Protein AF-A0A7C7L4L2-F1 (afdb_monomer)

Secondary structure (DSSP, 8-state):
-HHHHHHTT-STTS-SSSS--HHHHB-STTPPP--STT-TTS---GGGTTTTS--B---BEE-TTSPEEPTTTEEEEEEEEESSSSEEEEEEEETT-SS-EEEEEETTSB-B----------------SEEEESSSBSSEEEEEETT--S-EEEEEEETT--EEEEE--SEEE-TTSPSEEEEEEEEETTEEEEEEEEE-

Mean predicted aligned error: 9.32 Å

Foldseek 3Di:
DLQVCLVVQLALVSHSDDFQRLQLQAAQFQADADDDPSFNNDPPSVVSHVVVVNHFFQPWWAAPVGDTGDGNAKAKEFDPAQPDPFKGKIWMGGRHDSGIDIDIDGPSIGHDYDDDDPPPDPDDPPPQLWDWPDAADQWKIFIGRHPDPFWKWKWKAAPVRDTDDIDRDRIGTPNPPDFAKIWIFMDDDNDTDIDIGGHD

Solvent-accessible surface area (backbone atoms only — not comparable to full-atom values): 11069 Å² total; per-residue (Å²): 109,64,71,58,45,22,75,68,49,31,19,61,84,66,46,62,69,72,68,36,31,28,28,10,35,19,49,77,64,71,41,39,80,38,84,52,87,48,12,42,21,22,83,64,62,64,86,31,50,27,62,70,69,61,57,42,52,26,73,15,34,32,46,69,90,69,50,69,48,59,62,14,47,31,22,37,34,59,49,98,47,73,70,55,99,62,28,26,28,31,38,34,39,39,21,78,30,25,36,65,46,75,53,69,46,54,66,72,38,44,55,41,77,78,88,78,82,85,70,88,61,95,60,74,79,79,73,66,52,59,49,68,40,57,67,64,21,72,32,59,31,37,54,47,45,71,95,61,86,73,74,45,42,36,38,35,21,43,83,88,68,50,79,76,47,75,42,64,64,48,68,44,77,46,60,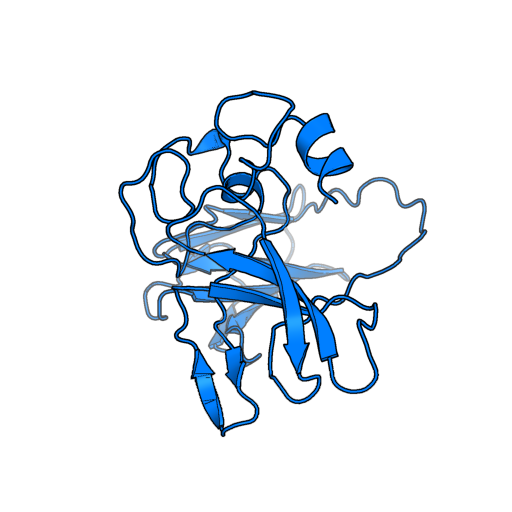93,53,77,70,44,54,32,39,38,40,38,35,43,88,96,46,76,48,80,45,83,42,41,35,96

Structure (mmCIF, N/CA/C/O backbone):
data_AF-A0A7C7L4L2-F1
#
_entry.id   AF-A0A7C7L4L2-F1
#
loop_
_atom_site.group_PDB
_atom_site.id
_atom_site.type_symbol
_atom_site.label_atom_id
_atom_site.label_alt_id
_atom_site.label_comp_id
_atom_site.label_asym_id
_atom_site.label_entity_id
_atom_site.label_seq_id
_atom_site.pdbx_PDB_ins_code
_atom_site.Cartn_x
_atom_site.Cartn_y
_atom_site.Cartn_z
_atom_site.occupancy
_atom_site.B_iso_or_equiv
_atom_site.auth_seq_id
_atom_site.auth_comp_id
_atom_site.auth_asym_id
_atom_site.auth_atom_id
_atom_site.pdbx_PDB_model_num
ATOM 1 N N . LEU A 1 1 ? -1.245 -7.152 -16.236 1.00 83.56 1 LEU A N 1
ATOM 2 C CA . LEU A 1 1 ? -1.145 -6.058 -15.242 1.00 83.56 1 LEU A CA 1
ATOM 3 C C . LEU A 1 1 ? -0.674 -4.792 -15.946 1.00 83.56 1 LEU A C 1
ATOM 5 O O . LEU A 1 1 ? -1.377 -3.803 -15.949 1.00 83.56 1 LEU A O 1
ATOM 9 N N . GLU A 1 2 ? 0.468 -4.877 -16.608 1.00 87.69 2 GLU A N 1
ATOM 10 C CA . GLU A 1 2 ? 1.158 -3.867 -17.408 1.00 87.69 2 GLU A CA 1
ATOM 11 C C . GLU A 1 2 ? 0.212 -3.144 -18.371 1.00 87.69 2 GLU A C 1
ATOM 13 O O . GLU A 1 2 ? 0.019 -1.945 -18.225 1.00 87.69 2 GLU A O 1
ATOM 18 N N . ILE A 1 3 ? -0.496 -3.892 -19.230 1.00 86.69 3 ILE A N 1
ATOM 19 C CA . ILE A 1 3 ? -1.492 -3.338 -20.168 1.00 86.69 3 ILE A CA 1
ATOM 20 C C . ILE A 1 3 ? -2.543 -2.485 -19.442 1.00 86.69 3 ILE A C 1
ATOM 22 O O . ILE A 1 3 ? -2.913 -1.418 -19.915 1.00 86.69 3 ILE A O 1
ATOM 26 N N . TYR A 1 4 ? -3.023 -2.946 -18.283 1.00 90.50 4 TYR A N 1
ATOM 27 C CA . TYR A 1 4 ? -4.009 -2.207 -17.496 1.00 90.50 4 TYR A CA 1
ATOM 28 C C . TYR A 1 4 ? -3.404 -0.929 -16.904 1.00 90.50 4 TYR A C 1
ATOM 30 O O . TYR A 1 4 ? -4.029 0.125 -16.972 1.00 90.50 4 TYR A O 1
ATOM 38 N N . LEU A 1 5 ? -2.196 -1.000 -16.339 1.00 91.69 5 LEU A N 1
ATOM 39 C CA . LEU A 1 5 ? -1.559 0.153 -15.700 1.00 91.69 5 LEU A CA 1
ATOM 40 C C . LEU A 1 5 ? -1.192 1.241 -16.721 1.00 91.69 5 LEU A C 1
ATOM 42 O O . LEU A 1 5 ? -1.401 2.427 -16.468 1.00 91.69 5 LEU A O 1
ATOM 46 N N . GLU A 1 6 ? -0.712 0.834 -17.893 1.00 88.69 6 GLU A N 1
ATOM 47 C CA . GLU A 1 6 ? -0.430 1.718 -19.025 1.00 88.69 6 GLU A CA 1
ATOM 48 C C . GLU A 1 6 ? -1.709 2.371 -19.566 1.00 88.69 6 GLU A C 1
ATOM 50 O O . GLU A 1 6 ? -1.771 3.596 -19.694 1.00 88.69 6 GLU A O 1
ATOM 55 N N . ALA A 1 7 ? -2.764 1.581 -19.806 1.00 88.56 7 ALA A N 1
ATOM 56 C CA . ALA A 1 7 ? -4.043 2.080 -20.317 1.00 88.56 7 ALA A CA 1
ATOM 57 C C . ALA A 1 7 ? -4.746 3.062 -19.362 1.00 88.56 7 ALA A C 1
ATOM 59 O O . ALA A 1 7 ? -5.505 3.914 -19.817 1.00 88.56 7 ALA A O 1
ATOM 60 N N . ASN A 1 8 ? -4.479 2.975 -18.055 1.00 91.25 8 ASN A N 1
ATOM 61 C CA . ASN A 1 8 ? -5.036 3.875 -17.039 1.00 91.25 8 ASN A CA 1
ATOM 62 C C . ASN A 1 8 ? -4.142 5.093 -16.726 1.00 91.25 8 ASN A C 1
ATOM 64 O O . ASN A 1 8 ? -4.434 5.849 -15.797 1.00 91.25 8 ASN A O 1
ATOM 68 N N . GLY A 1 9 ? -3.062 5.320 -17.485 1.00 93.31 9 GLY A N 1
ATOM 69 C CA . GLY A 1 9 ? -2.238 6.528 -17.351 1.00 93.31 9 GLY A CA 1
ATOM 70 C C . GLY A 1 9 ? -1.560 6.641 -15.983 1.00 93.31 9 GLY A C 1
ATOM 71 O O . GLY A 1 9 ? -1.579 7.700 -15.341 1.00 93.31 9 GLY A O 1
ATOM 72 N N . TYR A 1 10 ? -1.015 5.523 -15.500 1.00 96.00 10 TYR A N 1
ATOM 73 C CA . TYR A 1 10 ? -0.326 5.454 -14.212 1.00 96.00 10 TYR A CA 1
ATOM 74 C C . TYR A 1 10 ? 1.176 5.720 -14.282 1.00 96.00 10 TYR A C 1
ATOM 76 O O . TYR A 1 10 ? 1.814 5.802 -13.232 1.00 96.00 10 TYR A O 1
ATOM 84 N N . ASN A 1 11 ? 1.747 5.903 -15.473 1.00 96.75 11 ASN A N 1
ATOM 85 C CA . ASN A 1 11 ? 3.126 6.364 -15.575 1.00 96.75 11 ASN A CA 1
ATOM 86 C C . ASN A 1 11 ? 3.251 7.768 -14.991 1.00 96.75 11 ASN A C 1
ATOM 88 O O . ASN A 1 11 ? 2.454 8.648 -15.318 1.00 96.75 11 ASN A O 1
ATOM 92 N N . TYR A 1 12 ? 4.264 7.983 -14.149 1.00 95.12 12 TYR A N 1
ATOM 93 C CA . TYR A 1 12 ? 4.438 9.254 -13.436 1.00 95.12 12 TYR A CA 1
ATOM 94 C C . TYR A 1 12 ? 4.613 10.461 -14.377 1.00 95.12 12 TYR A C 1
ATOM 96 O O . TYR A 1 12 ? 4.310 11.588 -13.997 1.00 95.12 12 TYR A O 1
ATOM 104 N N . ASP A 1 13 ? 5.085 10.226 -15.604 1.00 94.31 13 ASP A N 1
ATOM 105 C CA . ASP A 1 13 ? 5.323 11.241 -16.635 1.00 94.31 13 ASP A CA 1
ATOM 106 C C . ASP A 1 13 ? 4.127 11.449 -17.584 1.00 94.31 13 ASP A C 1
ATOM 108 O O . ASP A 1 13 ? 4.228 12.200 -18.553 1.00 94.31 13 ASP A O 1
ATOM 112 N N . GLY A 1 14 ? 2.994 10.788 -17.327 1.00 90.56 14 GLY A N 1
ATOM 113 C CA . GLY A 1 14 ? 1.784 10.880 -18.146 1.00 90.56 14 GLY A CA 1
ATOM 114 C C . GLY A 1 14 ? 1.830 10.090 -19.457 1.00 90.56 14 GLY A C 1
ATOM 115 O O . GLY A 1 14 ? 0.864 10.131 -20.218 1.00 90.56 14 GLY A O 1
ATOM 116 N N . SER A 1 15 ? 2.912 9.358 -19.739 1.00 93.06 15 SER A N 1
ATOM 117 C CA . SER A 1 15 ? 2.960 8.453 -20.890 1.00 93.06 15 SER A CA 1
ATOM 118 C C . SER A 1 15 ? 2.005 7.261 -20.719 1.00 93.06 15 SER A C 1
ATOM 120 O O . SER A 1 15 ? 1.653 6.867 -19.611 1.00 93.06 15 SER A O 1
ATOM 122 N N . THR A 1 16 ? 1.587 6.649 -21.826 1.00 89.25 16 THR A N 1
ATOM 123 C CA . THR A 1 16 ? 0.737 5.439 -21.830 1.00 89.25 16 THR A CA 1
ATOM 124 C C . THR A 1 16 ? 1.491 4.199 -22.302 1.00 89.25 16 THR A C 1
ATOM 126 O O . THR A 1 16 ? 0.891 3.187 -22.643 1.00 89.25 16 THR A O 1
ATOM 129 N N . THR A 1 17 ? 2.820 4.279 -22.353 1.00 89.75 17 THR A N 1
ATOM 130 C CA . THR A 1 17 ? 3.700 3.189 -22.774 1.00 89.75 17 THR A CA 1
ATOM 131 C C . THR A 1 17 ? 4.929 3.159 -21.888 1.00 89.75 17 THR A C 1
ATOM 133 O O . THR A 1 17 ? 5.507 4.210 -21.597 1.00 89.75 17 THR A O 1
ATOM 136 N N . GLY A 1 18 ? 5.386 1.965 -21.543 1.00 91.00 18 GLY A N 1
ATOM 137 C CA . GLY A 1 18 ? 6.557 1.766 -20.710 1.00 91.00 18 GLY A CA 1
ATOM 138 C C . GLY A 1 18 ? 6.185 1.585 -19.245 1.00 91.00 18 GLY A C 1
ATOM 139 O O . GLY A 1 18 ? 5.156 2.041 -18.758 1.00 91.00 18 GLY A O 1
ATOM 140 N N . ASN A 1 19 ? 7.076 0.915 -18.528 1.00 95.56 19 ASN A N 1
ATOM 141 C CA . ASN A 1 19 ? 6.873 0.480 -17.157 1.00 95.56 19 ASN A CA 1
ATOM 142 C C . ASN A 1 19 ? 7.289 1.574 -16.161 1.00 95.56 19 ASN A C 1
ATOM 144 O O . ASN A 1 19 ? 8.292 1.412 -15.490 1.00 95.56 19 ASN A O 1
ATOM 148 N N . LYS A 1 20 ? 6.582 2.708 -16.095 1.00 96.88 20 LYS A N 1
ATOM 149 C CA . LYS A 1 20 ? 6.940 3.857 -15.226 1.00 96.88 20 LYS A CA 1
ATOM 150 C C . LYS A 1 20 ? 5.894 4.117 -14.139 1.00 96.88 20 LYS A C 1
ATOM 152 O O . LYS A 1 20 ? 5.713 5.243 -13.676 1.00 96.88 20 LYS A O 1
ATOM 157 N N . TYR A 1 21 ? 5.151 3.084 -13.768 1.00 96.56 21 TYR A N 1
ATOM 158 C CA . TYR A 1 21 ? 3.975 3.176 -12.905 1.00 96.56 21 TYR A CA 1
ATOM 159 C C . TYR A 1 21 ? 4.211 2.631 -11.491 1.00 96.56 21 TYR A C 1
ATOM 161 O O . TYR A 1 21 ? 3.259 2.548 -10.717 1.00 96.56 21 TYR A O 1
ATOM 169 N N . ALA A 1 22 ? 5.448 2.299 -11.092 1.00 96.12 22 ALA A N 1
ATOM 170 C CA . ALA A 1 22 ? 5.728 1.872 -9.715 1.00 96.12 22 ALA A CA 1
ATOM 171 C C . ALA A 1 22 ? 5.249 2.910 -8.693 1.00 96.12 22 ALA A C 1
ATOM 173 O O . ALA A 1 22 ? 4.719 2.550 -7.639 1.00 96.12 22 ALA A O 1
ATOM 174 N N . LYS A 1 23 ? 5.343 4.202 -9.045 1.00 94.88 23 LYS A N 1
ATOM 175 C CA . LYS A 1 23 ? 4.889 5.281 -8.171 1.00 94.88 23 LYS A CA 1
ATOM 176 C C . LYS A 1 23 ? 3.377 5.230 -7.892 1.00 94.88 23 LYS A C 1
ATOM 178 O O . LYS A 1 23 ? 2.927 5.444 -6.768 1.00 94.88 23 LYS A O 1
ATOM 183 N N . ALA A 1 24 ? 2.594 4.845 -8.893 1.00 95.81 24 ALA A N 1
ATOM 184 C CA . ALA A 1 24 ? 1.155 4.659 -8.756 1.00 95.81 24 ALA A CA 1
ATOM 185 C C . ALA A 1 24 ? 0.767 3.431 -7.935 1.00 95.81 24 ALA A C 1
ATOM 187 O O . ALA A 1 24 ? -0.368 3.366 -7.461 1.00 95.81 24 ALA A O 1
ATOM 188 N N . MET A 1 25 ? 1.678 2.474 -7.757 1.00 94.62 25 MET A N 1
ATOM 189 C CA . MET A 1 25 ? 1.402 1.218 -7.062 1.00 94.62 25 MET A CA 1
ATOM 190 C C . MET A 1 25 ? 1.675 1.285 -5.563 1.00 94.62 25 MET A C 1
ATOM 192 O O . MET A 1 25 ? 1.096 0.502 -4.818 1.00 94.62 25 MET A O 1
ATOM 196 N N . THR A 1 26 ? 2.555 2.163 -5.090 1.00 92.44 26 THR A N 1
ATOM 197 C CA . THR A 1 26 ? 2.985 2.123 -3.684 1.00 92.44 26 THR A CA 1
ATOM 198 C C . THR A 1 26 ? 2.317 3.180 -2.812 1.00 92.44 26 THR A C 1
ATOM 200 O O . THR A 1 26 ? 1.625 4.067 -3.303 1.00 92.44 26 THR A O 1
ATOM 203 N N . ASP A 1 27 ? 2.552 3.110 -1.509 1.00 82.00 27 ASP A 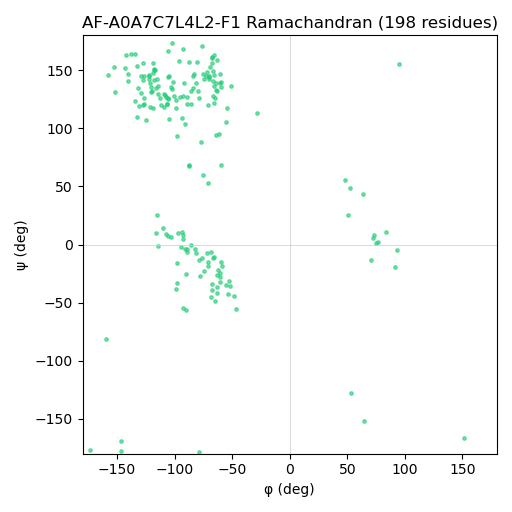N 1
ATOM 204 C CA . ASP A 1 27 ? 2.414 4.242 -0.583 1.00 82.00 27 ASP A CA 1
ATOM 205 C C . ASP A 1 27 ? 3.775 4.971 -0.423 1.00 82.00 27 ASP A C 1
ATOM 207 O O . ASP A 1 27 ? 4.784 4.432 -0.878 1.00 82.00 27 ASP A O 1
ATOM 211 N N . THR A 1 28 ? 3.851 6.169 0.175 1.00 72.81 28 THR A N 1
ATOM 212 C CA . THR A 1 28 ? 5.152 6.789 0.554 1.00 72.81 28 THR A CA 1
ATOM 213 C C . THR A 1 28 ? 5.766 6.122 1.776 1.00 72.81 28 THR A C 1
ATOM 215 O O . THR A 1 28 ? 6.967 6.218 2.018 1.00 72.81 28 THR A O 1
ATOM 218 N N . VAL A 1 29 ? 4.933 5.469 2.577 1.00 81.62 29 VAL A N 1
ATOM 219 C CA . VAL A 1 29 ? 5.302 5.133 3.947 1.00 81.62 29 VAL A CA 1
ATOM 220 C C . VAL A 1 29 ? 6.165 3.882 3.983 1.00 81.62 29 VAL A C 1
ATOM 222 O O . VAL A 1 29 ? 5.922 2.907 3.271 1.00 81.62 29 VAL A O 1
ATOM 225 N N . LEU A 1 30 ? 7.183 3.929 4.843 1.00 87.88 30 LEU A N 1
ATOM 226 C CA . LEU A 1 30 ? 8.205 2.901 5.068 1.00 87.88 30 LEU A CA 1
ATOM 227 C C . LEU A 1 30 ? 9.233 2.709 3.944 1.00 87.88 30 LEU A C 1
ATOM 229 O O . LEU A 1 30 ? 10.239 2.054 4.204 1.00 87.88 30 LEU A O 1
ATOM 233 N N . TRP A 1 31 ? 9.034 3.254 2.741 1.00 94.12 31 TRP A N 1
ATOM 234 C CA . TRP A 1 31 ? 10.027 3.157 1.662 1.00 94.12 31 TRP A CA 1
ATOM 235 C C . TRP A 1 31 ? 11.260 4.005 1.974 1.00 94.12 31 TRP A C 1
ATOM 237 O O . TRP A 1 31 ? 11.158 5.093 2.544 1.00 94.12 31 TRP A O 1
ATOM 247 N N . TYR A 1 32 ? 12.439 3.507 1.608 1.00 94.94 32 TYR A N 1
ATOM 248 C CA . TYR A 1 32 ? 13.669 4.287 1.692 1.00 94.94 32 TYR A CA 1
ATOM 249 C C . TYR A 1 32 ? 13.636 5.448 0.702 1.00 94.94 32 TYR A C 1
ATOM 251 O O . TYR A 1 32 ? 13.019 5.363 -0.359 1.00 94.94 32 TYR A O 1
ATOM 259 N N . SER A 1 33 ? 14.299 6.546 1.064 1.00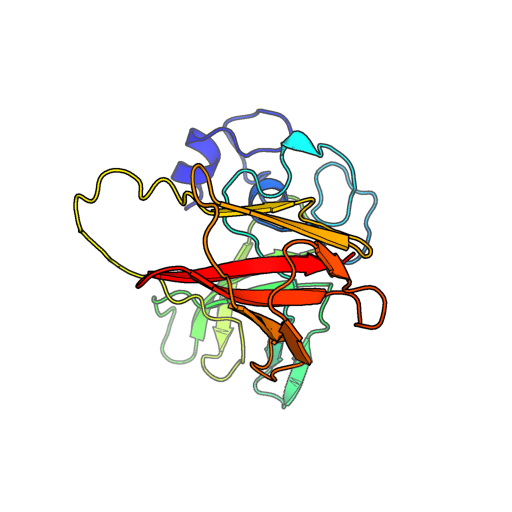 95.00 33 SER A N 1
ATOM 260 C CA . SER A 1 33 ? 14.386 7.724 0.208 1.00 95.00 33 SER A CA 1
ATOM 261 C C . SER A 1 33 ? 15.345 7.491 -0.951 1.00 95.00 33 SER A C 1
ATOM 263 O O . SER A 1 33 ? 16.424 6.930 -0.759 1.00 95.00 33 SER A O 1
ATOM 265 N N . ASP A 1 34 ? 14.994 8.027 -2.109 1.00 96.25 34 ASP A N 1
ATOM 266 C CA . ASP A 1 34 ? 15.832 8.045 -3.302 1.00 96.25 34 ASP A CA 1
ATOM 267 C C . ASP A 1 34 ? 15.655 9.378 -4.050 1.00 96.25 34 ASP A C 1
ATOM 269 O O . ASP A 1 34 ? 14.708 10.123 -3.789 1.00 96.25 34 ASP A O 1
ATOM 273 N N . THR A 1 35 ? 16.581 9.717 -4.947 1.00 96.50 35 THR A N 1
ATOM 274 C CA . THR A 1 35 ? 16.561 10.981 -5.709 1.00 96.50 35 THR A CA 1
ATOM 275 C C . THR A 1 35 ? 16.368 10.787 -7.213 1.00 96.50 35 THR A C 1
ATOM 277 O O . THR A 1 35 ? 16.284 11.772 -7.952 1.00 96.50 35 THR A O 1
ATOM 280 N N . GLY A 1 36 ? 16.261 9.543 -7.687 1.00 97.19 36 GLY A N 1
ATOM 281 C CA . GLY A 1 36 ? 15.953 9.219 -9.072 1.00 97.19 36 GLY A CA 1
ATOM 282 C C . GLY A 1 36 ? 14.561 9.709 -9.468 1.00 97.19 36 GLY A C 1
ATOM 283 O O . GLY A 1 36 ? 13.604 9.622 -8.703 1.00 97.19 36 GLY A O 1
ATOM 284 N N . VAL A 1 37 ? 14.427 10.259 -10.673 1.00 97.44 37 VAL A N 1
ATOM 285 C CA . VAL A 1 37 ? 13.145 10.801 -11.147 1.00 97.44 37 VAL A CA 1
ATOM 286 C C . VAL A 1 37 ? 12.118 9.676 -11.288 1.00 97.44 37 VAL A C 1
ATOM 288 O O . VAL A 1 37 ? 12.355 8.685 -11.980 1.00 97.44 37 VAL A O 1
ATOM 291 N N . GLY A 1 38 ? 10.963 9.841 -10.649 1.00 95.56 38 GLY A N 1
ATOM 292 C CA . GLY A 1 38 ? 9.845 8.909 -10.714 1.00 95.56 38 GLY A CA 1
ATOM 293 C C . GLY A 1 38 ? 10.019 7.621 -9.909 1.00 95.56 38 GLY A C 1
ATOM 294 O O . GLY A 1 38 ? 9.111 6.783 -9.924 1.00 95.56 38 GLY A O 1
ATOM 295 N N . THR A 1 39 ? 11.137 7.454 -9.197 1.00 96.69 39 THR A N 1
ATOM 296 C CA . THR A 1 39 ? 11.366 6.297 -8.323 1.00 96.69 39 THR A CA 1
ATOM 297 C C . THR A 1 39 ? 10.412 6.328 -7.132 1.00 96.69 39 THR A C 1
ATOM 299 O O . THR A 1 39 ? 9.794 7.351 -6.807 1.00 96.69 39 THR A O 1
ATOM 302 N N . ILE A 1 40 ? 10.216 5.178 -6.491 1.00 96.44 40 ILE A N 1
ATOM 303 C CA . ILE A 1 40 ? 9.279 5.060 -5.369 1.00 96.44 40 ILE A CA 1
ATOM 304 C C . ILE A 1 40 ? 9.714 5.932 -4.185 1.00 96.44 40 ILE A C 1
ATOM 306 O O . ILE A 1 40 ? 8.859 6.588 -3.591 1.00 96.44 40 ILE A O 1
ATOM 310 N N . GLY A 1 41 ? 11.013 5.955 -3.885 1.00 95.50 41 GLY A N 1
ATOM 311 C CA . GLY A 1 41 ? 11.624 6.671 -2.768 1.00 95.50 41 GLY A CA 1
ATOM 312 C C . GLY A 1 41 ? 11.758 8.180 -2.964 1.00 95.50 41 GLY A C 1
ATOM 313 O O . GLY A 1 41 ? 12.055 8.893 -2.005 1.00 95.50 41 GLY A O 1
ATOM 314 N N . ASN A 1 42 ? 11.540 8.683 -4.180 1.00 95.69 42 ASN A N 1
ATOM 315 C CA . ASN A 1 42 ? 11.539 10.114 -4.459 1.00 95.69 42 ASN A CA 1
ATOM 316 C C . ASN A 1 42 ? 10.168 10.747 -4.149 1.00 95.69 42 ASN A C 1
ATOM 318 O O . ASN A 1 42 ? 9.112 10.142 -4.358 1.00 95.69 42 ASN A O 1
ATOM 322 N N . THR A 1 43 ? 10.172 11.990 -3.672 1.00 93.88 43 THR A N 1
ATOM 323 C CA . THR A 1 43 ? 8.975 12.788 -3.356 1.00 93.88 43 THR A CA 1
ATOM 324 C C . THR A 1 43 ? 8.400 13.538 -4.563 1.00 93.88 43 THR A C 1
ATOM 326 O O . THR A 1 43 ? 7.377 14.216 -4.443 1.00 93.88 43 THR A O 1
ATOM 329 N N . ASP A 1 44 ? 9.020 13.405 -5.736 1.00 95.06 44 ASP A N 1
ATOM 330 C CA . ASP A 1 44 ? 8.494 13.917 -6.997 1.00 95.06 44 ASP A CA 1
ATOM 331 C C . ASP A 1 44 ? 7.163 13.255 -7.418 1.00 95.06 44 ASP A C 1
ATOM 333 O O . ASP A 1 44 ? 6.787 12.169 -6.966 1.00 95.06 44 ASP A O 1
ATOM 337 N N . TYR A 1 45 ? 6.417 13.949 -8.286 1.00 94.81 45 TYR A N 1
ATOM 338 C CA . TYR A 1 45 ? 5.103 13.536 -8.808 1.00 94.81 45 TYR A CA 1
ATOM 339 C C . TYR A 1 45 ? 4.100 13.057 -7.731 1.00 94.81 45 TYR A C 1
ATOM 341 O O . TYR A 1 45 ? 3.543 11.960 -7.849 1.00 94.81 45 TYR A O 1
ATOM 349 N N . PRO A 1 46 ? 3.799 13.867 -6.694 1.00 93.31 46 PRO A N 1
ATOM 350 C CA . PRO A 1 46 ? 2.953 13.444 -5.573 1.00 93.31 46 PRO A CA 1
ATOM 351 C C . PRO A 1 46 ? 1.526 13.051 -5.990 1.00 93.31 46 PRO A C 1
ATOM 353 O O . PRO A 1 46 ? 0.923 12.185 -5.368 1.00 93.31 46 PRO A O 1
ATOM 356 N N . THR A 1 47 ? 0.991 13.611 -7.079 1.00 92.94 47 THR A N 1
ATOM 357 C CA . THR A 1 47 ? -0.342 13.265 -7.613 1.00 92.94 47 THR A CA 1
ATOM 358 C C . THR A 1 47 ? -0.412 11.879 -8.258 1.00 92.94 47 THR A C 1
ATOM 360 O O . THR A 1 47 ? -1.502 11.360 -8.490 1.00 92.94 47 THR A O 1
ATOM 363 N N . TYR A 1 48 ? 0.737 11.270 -8.556 1.00 93.75 48 TYR A N 1
ATOM 364 C CA . TYR A 1 48 ? 0.827 9.895 -9.042 1.00 93.75 48 TYR A CA 1
ATOM 365 C C . TYR A 1 48 ? 1.071 8.904 -7.915 1.00 93.75 48 TYR A C 1
ATOM 367 O O . TYR A 1 48 ? 1.111 7.705 -8.172 1.00 93.75 48 TYR A O 1
ATOM 375 N N . ARG A 1 49 ? 1.219 9.366 -6.672 1.00 92.38 49 ARG A N 1
ATOM 376 C CA . ARG A 1 49 ? 1.402 8.484 -5.529 1.00 92.38 49 ARG A CA 1
ATOM 377 C C . ARG A 1 49 ? 0.147 7.669 -5.275 1.00 92.38 49 ARG A C 1
ATOM 379 O O . ARG A 1 49 ? -0.936 8.229 -5.153 1.00 92.38 49 ARG A O 1
ATOM 386 N N . ASN A 1 50 ? 0.308 6.349 -5.187 1.00 92.62 50 ASN A N 1
ATOM 387 C CA . ASN A 1 50 ? -0.782 5.412 -4.911 1.00 92.62 50 ASN A CA 1
ATOM 388 C C . ASN A 1 50 ? -2.017 5.591 -5.821 1.00 92.62 50 ASN A C 1
ATOM 390 O O . ASN A 1 50 ? -3.138 5.253 -5.447 1.00 92.62 50 ASN A O 1
ATOM 394 N N . LYS A 1 51 ? -1.835 6.139 -7.027 1.00 92.50 51 LYS A N 1
ATOM 395 C CA . LYS A 1 51 ? -2.939 6.487 -7.933 1.00 92.50 51 LYS A CA 1
ATOM 396 C C . LYS A 1 51 ? -3.759 5.266 -8.374 1.00 92.50 51 LYS A C 1
ATOM 398 O O . LYS A 1 51 ? -4.913 5.411 -8.760 1.00 92.50 51 LYS A O 1
ATOM 403 N N . SER A 1 52 ? -3.178 4.068 -8.302 1.00 91.44 52 SER A N 1
ATOM 404 C CA . SER A 1 52 ? -3.875 2.804 -8.576 1.00 91.44 52 SER A CA 1
ATOM 405 C C . SER A 1 52 ? -4.751 2.306 -7.420 1.00 91.44 52 SER A C 1
ATOM 407 O O . SER A 1 52 ? -5.513 1.362 -7.607 1.00 91.44 52 SER A O 1
ATOM 409 N N . GLY A 1 53 ? -4.601 2.867 -6.214 1.00 88.69 53 GLY A N 1
ATOM 410 C CA . GLY A 1 53 ? -5.207 2.339 -4.990 1.00 88.69 53 GLY A CA 1
ATOM 411 C C . GLY A 1 53 ? -4.567 1.041 -4.479 1.00 88.69 53 GLY A C 1
ATOM 412 O O . GLY A 1 53 ? -5.065 0.455 -3.520 1.00 88.69 53 GLY A O 1
ATOM 413 N N . PHE A 1 54 ? -3.471 0.561 -5.085 1.00 89.88 54 PHE A N 1
ATOM 414 C CA . PHE A 1 54 ? -2.839 -0.685 -4.653 1.00 89.88 54 PHE A CA 1
ATOM 415 C C . PHE A 1 54 ? -2.205 -0.565 -3.261 1.00 89.88 54 PHE A C 1
ATOM 417 O O . PHE A 1 54 ? -2.254 -1.531 -2.515 1.00 89.88 54 PHE A O 1
ATOM 424 N N . SER A 1 55 ? -1.651 0.575 -2.852 1.00 90.38 55 SER A N 1
ATOM 425 C CA . SER A 1 55 ? -0.993 0.766 -1.546 1.00 90.38 55 SER A CA 1
ATOM 426 C C . SER A 1 55 ? 0.080 -0.290 -1.246 1.00 90.38 55 SER A C 1
ATOM 428 O O . SER A 1 55 ? 0.077 -0.916 -0.183 1.00 90.38 55 SER A O 1
ATOM 430 N N . GLY A 1 56 ? 0.979 -0.532 -2.200 1.00 91.44 56 GLY A N 1
ATOM 431 C CA . GLY A 1 56 ? 2.131 -1.418 -2.037 1.00 91.44 56 GLY A CA 1
ATOM 432 C C . GLY A 1 56 ? 3.100 -0.902 -0.969 1.00 91.44 56 GLY A C 1
ATOM 433 O O . GLY A 1 56 ? 3.471 0.274 -0.965 1.00 91.44 56 GLY A O 1
ATOM 434 N N . LEU A 1 57 ? 3.511 -1.796 -0.073 1.00 91.50 57 LEU A N 1
ATOM 435 C CA . LEU A 1 57 ? 4.386 -1.511 1.064 1.00 91.50 57 LEU A CA 1
ATOM 436 C C . LEU A 1 57 ? 5.686 -2.304 0.946 1.00 91.50 57 LEU A C 1
ATOM 438 O O . LEU A 1 57 ? 5.653 -3.426 0.433 1.00 91.50 57 LEU A O 1
ATOM 442 N N . PRO A 1 58 ? 6.801 -1.783 1.474 1.00 93.19 58 PRO A N 1
ATOM 443 C CA . PRO A 1 58 ? 8.083 -2.454 1.400 1.00 93.19 58 PRO A CA 1
ATOM 444 C C . PRO A 1 58 ? 8.243 -3.408 2.585 1.00 93.19 58 PRO A C 1
ATOM 446 O O . PRO A 1 58 ? 9.012 -3.158 3.517 1.00 93.19 58 PRO A O 1
ATOM 449 N N . GLY A 1 59 ? 7.442 -4.475 2.575 1.00 88.44 59 GLY A N 1
ATOM 450 C CA . GLY A 1 59 ? 7.376 -5.462 3.654 1.00 88.44 59 GLY A CA 1
ATOM 451 C C . GLY A 1 59 ? 8.637 -6.315 3.811 1.00 88.44 59 GLY A C 1
ATOM 452 O O . GLY A 1 59 ? 8.724 -7.067 4.780 1.00 88.44 59 GLY A O 1
ATOM 453 N N . GLY A 1 60 ? 9.604 -6.195 2.896 1.00 88.50 60 GLY A N 1
ATOM 454 C CA . GLY A 1 60 ? 10.748 -7.094 2.823 1.00 88.50 60 GLY A CA 1
ATOM 455 C C . GLY A 1 60 ? 10.310 -8.521 2.492 1.00 88.50 60 GLY A C 1
ATOM 456 O O . GLY A 1 60 ? 9.275 -8.748 1.861 1.00 88.50 60 GLY A O 1
ATOM 457 N N . GLY A 1 61 ? 11.091 -9.489 2.955 1.00 90.44 61 GLY A N 1
ATOM 458 C CA . GLY A 1 61 ? 10.805 -10.903 2.752 1.00 90.44 61 GLY A CA 1
ATOM 459 C C . GLY A 1 61 ? 11.770 -11.801 3.510 1.00 90.44 61 GLY A C 1
ATOM 460 O O . GLY A 1 61 ? 12.649 -11.327 4.235 1.00 90.44 61 GLY A O 1
ATOM 461 N N . ARG A 1 62 ? 11.631 -13.111 3.332 1.00 93.00 62 ARG A N 1
ATOM 462 C CA . ARG A 1 62 ? 12.508 -14.112 3.945 1.00 93.00 62 ARG A CA 1
ATOM 463 C C . ARG A 1 62 ? 12.985 -15.105 2.897 1.00 93.00 62 ARG A C 1
ATOM 465 O O . ARG A 1 62 ? 12.176 -15.847 2.365 1.00 93.00 62 ARG A O 1
ATOM 472 N N . ALA A 1 63 ? 14.286 -15.192 2.679 1.00 91.81 63 ALA A N 1
ATOM 473 C CA . ALA A 1 63 ? 14.862 -16.222 1.830 1.00 91.81 63 ALA A CA 1
ATOM 474 C C . ALA A 1 63 ? 14.736 -17.611 2.478 1.00 91.81 63 ALA A C 1
ATOM 476 O O . ALA A 1 63 ? 14.784 -17.758 3.707 1.00 91.81 63 ALA A O 1
ATOM 477 N N . SER A 1 64 ? 14.684 -18.652 1.658 1.00 91.00 64 SER A N 1
ATOM 478 C CA . SER A 1 64 ? 14.760 -20.068 2.048 1.00 91.00 64 SER A CA 1
ATOM 479 C C . SER A 1 64 ? 15.983 -20.397 2.913 1.00 91.00 64 SER A C 1
ATOM 481 O O . SER A 1 64 ? 15.895 -21.208 3.835 1.00 91.00 64 SER A O 1
ATOM 483 N N . SER A 1 65 ? 17.096 -19.686 2.702 1.00 91.94 65 SER A N 1
ATOM 484 C CA . SER A 1 65 ? 18.310 -19.755 3.534 1.00 91.94 65 SER A CA 1
ATOM 485 C C . SER A 1 65 ? 18.125 -19.245 4.972 1.00 91.94 65 SER A C 1
ATOM 487 O O . SER A 1 65 ? 19.000 -19.439 5.813 1.00 91.94 65 SER A O 1
ATOM 489 N N . GLY A 1 66 ? 16.997 -18.599 5.276 1.00 90.62 66 GLY A N 1
ATOM 490 C CA . GLY A 1 66 ? 16.684 -18.015 6.580 1.00 90.62 66 GLY A CA 1
ATOM 491 C C . GLY A 1 66 ? 17.060 -16.542 6.727 1.00 90.62 66 GLY A C 1
ATOM 492 O O . GLY A 1 66 ? 16.717 -15.940 7.744 1.00 90.62 66 GLY A O 1
ATOM 493 N N . ASN A 1 67 ? 17.714 -15.958 5.723 1.00 92.31 67 ASN A N 1
ATOM 494 C CA . ASN A 1 67 ? 18.026 -14.533 5.685 1.00 92.31 67 ASN A CA 1
ATOM 495 C C . ASN A 1 67 ? 16.767 -13.692 5.439 1.00 92.31 67 ASN A C 1
ATOM 497 O O . ASN A 1 67 ? 15.854 -14.120 4.736 1.00 92.31 67 ASN A O 1
ATOM 501 N N . TYR A 1 68 ? 16.739 -12.479 5.987 1.00 89.06 68 TYR A N 1
ATOM 502 C CA . TYR A 1 68 ? 15.652 -11.527 5.770 1.00 89.06 68 TYR A CA 1
ATOM 503 C C . TYR A 1 68 ? 16.073 -10.448 4.778 1.00 89.06 68 TYR A C 1
ATOM 505 O O . TYR A 1 68 ? 17.159 -9.878 4.900 1.00 89.06 68 TYR A O 1
ATOM 513 N N . TYR A 1 69 ? 15.188 -10.140 3.835 1.00 84.94 69 TYR A N 1
ATOM 514 C CA . TYR A 1 69 ? 15.300 -8.952 3.001 1.00 84.94 69 TYR A CA 1
ATOM 515 C C . TYR A 1 69 ? 14.791 -7.744 3.798 1.00 84.94 69 TYR A C 1
ATOM 517 O O . TYR A 1 69 ? 13.729 -7.832 4.425 1.00 84.94 69 TYR A O 1
ATOM 525 N N . PRO A 1 70 ? 15.534 -6.625 3.816 1.00 84.50 70 PRO A N 1
ATOM 526 C CA . PRO A 1 70 ? 15.195 -5.479 4.644 1.00 84.50 70 PRO A CA 1
ATOM 527 C C . PRO A 1 70 ? 13.881 -4.829 4.204 1.00 84.50 70 PRO A C 1
ATOM 529 O O . PRO A 1 70 ? 13.642 -4.579 3.020 1.00 84.50 70 PRO A O 1
ATOM 532 N N . THR A 1 71 ? 13.054 -4.484 5.190 1.00 89.69 71 THR A N 1
ATOM 533 C CA . THR A 1 71 ? 11.916 -3.587 4.983 1.00 89.69 71 THR A CA 1
ATOM 534 C C . THR A 1 71 ? 12.407 -2.225 4.500 1.00 89.69 71 THR A C 1
ATOM 536 O O . THR A 1 71 ? 13.461 -1.751 4.927 1.00 89.69 71 THR A O 1
ATOM 539 N N . GLY A 1 72 ? 11.618 -1.570 3.660 1.00 92.25 72 GLY A N 1
ATOM 540 C CA . GLY A 1 72 ? 11.930 -0.259 3.083 1.00 92.25 72 GLY A CA 1
ATOM 541 C C . GLY A 1 72 ? 12.656 -0.290 1.740 1.00 92.25 72 GLY A C 1
ATOM 542 O O . GLY A 1 72 ? 12.568 0.690 1.004 1.00 92.25 72 GLY A O 1
ATOM 543 N N . VAL A 1 73 ? 13.286 -1.414 1.382 1.00 93.06 73 VAL A N 1
ATOM 544 C CA . VAL A 1 73 ? 13.981 -1.574 0.092 1.00 93.06 73 VAL A CA 1
ATOM 545 C C . VAL A 1 73 ? 13.059 -2.191 -0.957 1.00 93.06 73 VAL A C 1
ATOM 547 O O . VAL A 1 73 ? 12.852 -1.600 -2.016 1.00 93.06 73 VAL A O 1
ATOM 550 N N . ASN A 1 74 ? 12.475 -3.351 -0.641 1.00 91.56 74 ASN A N 1
ATOM 551 C CA . ASN A 1 74 ? 11.635 -4.125 -1.549 1.00 91.56 74 ASN A CA 1
ATOM 552 C C . ASN A 1 74 ? 10.237 -4.360 -0.972 1.00 91.56 74 ASN A C 1
ATOM 554 O O . ASN A 1 74 ? 10.054 -4.574 0.231 1.00 91.56 74 ASN A O 1
ATOM 558 N N . GLY A 1 75 ? 9.256 -4.361 -1.867 1.00 92.69 75 GLY A N 1
ATOM 559 C CA . GLY A 1 75 ? 7.948 -4.959 -1.647 1.00 92.69 75 GLY A CA 1
ATOM 560 C C . GLY A 1 75 ? 7.743 -6.058 -2.676 1.00 92.69 75 GLY A C 1
ATOM 561 O O . GLY A 1 75 ? 7.714 -5.763 -3.870 1.00 92.69 75 GLY A O 1
ATOM 562 N N . ASP A 1 76 ? 7.598 -7.293 -2.205 1.00 94.19 76 ASP A N 1
ATOM 563 C CA . ASP A 1 76 ? 7.475 -8.482 -3.044 1.00 94.19 76 ASP A CA 1
ATOM 564 C C . ASP A 1 76 ? 6.148 -9.182 -2.753 1.00 94.19 76 ASP A C 1
ATOM 566 O O . ASP A 1 76 ?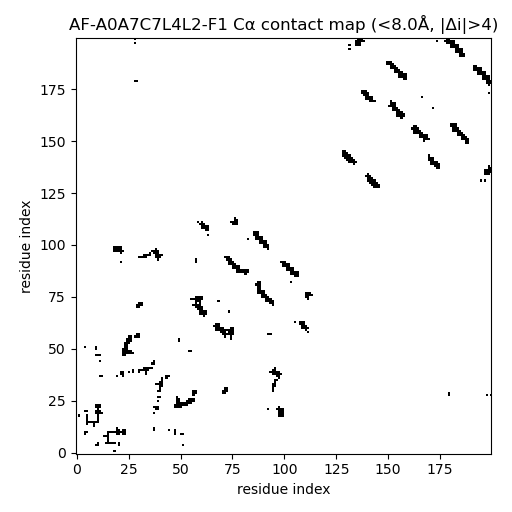 5.800 -9.415 -1.589 1.00 94.19 76 ASP A O 1
ATOM 570 N N . TRP A 1 77 ? 5.408 -9.522 -3.808 1.00 94.81 77 TRP A N 1
ATOM 571 C CA . TRP A 1 77 ? 4.130 -10.220 -3.721 1.00 94.81 77 TRP A CA 1
ATOM 572 C C . TRP A 1 77 ? 4.116 -11.471 -4.575 1.00 94.81 77 TRP A C 1
ATOM 574 O O . TRP A 1 77 ? 4.315 -11.401 -5.792 1.00 94.81 77 TRP A O 1
ATOM 584 N N . TRP A 1 78 ? 3.775 -12.598 -3.956 1.00 96.00 78 TRP A N 1
ATOM 585 C CA . TRP A 1 78 ? 3.529 -13.830 -4.689 1.00 96.00 78 TRP A CA 1
ATOM 586 C C . TRP A 1 78 ? 2.365 -13.674 -5.674 1.00 96.00 78 TRP A C 1
ATOM 588 O O . TRP A 1 78 ? 1.325 -13.084 -5.370 1.00 96.00 78 TRP A O 1
ATOM 598 N N . SER A 1 79 ? 2.534 -14.239 -6.867 1.00 92.81 79 SER A N 1
ATOM 599 C CA . SER A 1 79 ? 1.453 -14.503 -7.812 1.00 92.81 79 SER A CA 1
ATOM 600 C C . SER A 1 79 ? 0.825 -15.867 -7.518 1.00 92.81 79 SER A C 1
ATOM 602 O O . SER A 1 79 ? 1.471 -16.765 -6.989 1.00 92.81 79 SER A O 1
ATOM 604 N N . SER A 1 80 ? -0.426 -16.062 -7.935 1.00 90.50 80 SER A N 1
ATOM 605 C CA . SER A 1 80 ? -1.108 -17.361 -7.865 1.00 90.50 80 SER A CA 1
ATOM 606 C C . SER A 1 80 ? -0.588 -18.389 -8.879 1.00 90.50 80 SER A C 1
ATOM 608 O O . SER A 1 80 ? -1.011 -19.543 -8.855 1.00 90.50 80 SER A O 1
ATOM 610 N N . THR A 1 81 ? 0.299 -17.982 -9.793 1.00 93.25 81 THR A N 1
ATOM 611 C CA . THR A 1 81 ? 0.804 -18.841 -10.868 1.00 93.25 81 THR A CA 1
ATOM 612 C C . THR A 1 81 ? 2.200 -19.367 -10.569 1.00 93.25 81 THR A C 1
ATOM 614 O O . THR A 1 81 ? 3.112 -18.631 -10.197 1.00 93.25 81 THR A O 1
ATOM 617 N N . GLN A 1 82 ? 2.368 -20.665 -10.790 1.00 96.81 82 GLN A N 1
ATOM 618 C CA . GLN A 1 82 ? 3.653 -21.342 -10.717 1.00 96.81 82 GLN A CA 1
ATOM 619 C C . GLN A 1 82 ? 4.541 -20.968 -11.916 1.00 96.81 82 GLN A C 1
ATOM 621 O O . GLN A 1 82 ? 4.035 -20.825 -13.033 1.00 96.81 82 GLN A O 1
ATOM 626 N N . TYR A 1 83 ? 5.858 -20.871 -11.697 1.00 97.69 83 TYR A N 1
ATOM 627 C CA . TYR A 1 83 ? 6.834 -20.833 -12.787 1.00 97.69 83 TYR A CA 1
ATOM 628 C C . TYR A 1 83 ? 7.301 -22.243 -13.154 1.00 97.69 83 TYR A C 1
ATOM 630 O O . TYR A 1 83 ? 7.112 -22.685 -14.286 1.00 97.69 83 TYR A O 1
ATOM 638 N N . ASN A 1 84 ? 7.829 -22.981 -12.176 1.00 97.06 84 ASN A N 1
ATOM 639 C CA . ASN A 1 84 ? 8.295 -24.357 -12.339 1.00 97.06 84 ASN A CA 1
ATOM 640 C C . ASN A 1 84 ? 8.063 -25.168 -11.041 1.00 97.06 84 ASN A C 1
ATOM 642 O O . ASN A 1 84 ? 7.320 -24.748 -10.152 1.00 97.06 84 ASN A O 1
ATOM 646 N N . THR A 1 85 ? 8.616 -26.377 -10.929 1.00 97.38 85 THR A N 1
ATOM 647 C CA . THR A 1 85 ? 8.418 -27.232 -9.744 1.00 97.38 85 THR A CA 1
ATOM 648 C C . THR A 1 85 ? 8.923 -26.603 -8.444 1.00 97.38 85 THR A C 1
ATOM 650 O O . THR A 1 85 ? 8.283 -26.796 -7.410 1.00 97.38 85 THR A O 1
ATOM 653 N N . GLU A 1 86 ? 9.981 -25.803 -8.506 1.00 96.88 86 GLU A N 1
ATOM 654 C CA . GLU A 1 86 ? 10.676 -25.180 -7.375 1.00 96.88 86 GLU A CA 1
ATOM 655 C C . GLU A 1 86 ? 10.222 -23.732 -7.136 1.00 96.88 86 GLU A C 1
ATOM 657 O O . GLU A 1 86 ? 10.071 -23.331 -5.982 1.00 96.88 86 GLU A O 1
ATOM 662 N N . ASP A 1 87 ? 9.876 -23.001 -8.200 1.00 97.50 87 ASP A N 1
ATOM 663 C CA . ASP A 1 87 ? 9.674 -21.548 -8.153 1.00 97.50 87 ASP A CA 1
ATOM 664 C C . ASP A 1 87 ? 8.238 -21.111 -8.485 1.00 97.50 87 ASP A C 1
ATOM 6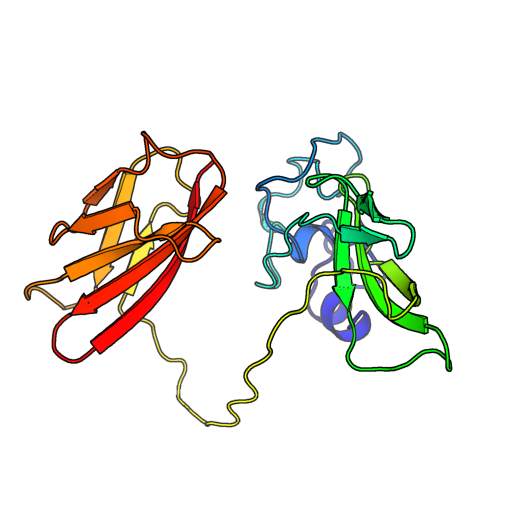66 O O . ASP A 1 87 ? 7.502 -21.749 -9.260 1.00 97.50 87 ASP A O 1
ATOM 670 N N . ALA A 1 88 ? 7.826 -19.987 -7.903 1.00 97.38 88 ALA A N 1
ATOM 671 C CA . ALA A 1 88 ? 6.563 -19.310 -8.183 1.00 97.38 88 ALA A CA 1
ATOM 672 C C . ALA A 1 88 ? 6.814 -17.909 -8.740 1.00 97.38 88 ALA A C 1
ATOM 674 O O . ALA A 1 88 ? 7.808 -17.264 -8.424 1.00 97.38 88 ALA A O 1
ATOM 675 N N . TRP A 1 89 ? 5.894 -17.420 -9.571 1.00 97.56 89 TRP A N 1
ATOM 676 C CA . TRP A 1 89 ? 5.986 -16.051 -10.062 1.00 97.56 89 TRP A CA 1
ATOM 677 C C . TRP A 1 89 ? 5.701 -15.057 -8.936 1.00 97.56 89 TRP A C 1
ATOM 679 O O . TRP A 1 89 ? 4.790 -15.261 -8.134 1.00 97.56 89 TRP A O 1
ATOM 689 N N . LEU A 1 90 ? 6.389 -13.923 -8.949 1.00 95.44 90 LEU A N 1
ATOM 690 C CA . LEU A 1 90 ? 6.146 -12.790 -8.065 1.00 95.44 90 LEU A CA 1
ATOM 691 C C . LEU A 1 90 ? 6.148 -11.459 -8.822 1.00 95.44 90 LEU A C 1
ATOM 693 O O . LEU A 1 90 ? 6.591 -11.338 -9.972 1.00 95.44 90 LEU A O 1
ATOM 697 N N . ARG A 1 91 ? 5.613 -10.440 -8.156 1.00 94.94 91 ARG A N 1
ATOM 698 C CA . ARG A 1 91 ? 5.720 -9.032 -8.539 1.00 94.94 91 ARG A CA 1
ATOM 699 C C . ARG A 1 91 ? 6.523 -8.307 -7.484 1.00 94.94 91 ARG A C 1
ATOM 701 O O . ARG A 1 91 ? 6.261 -8.504 -6.303 1.00 94.94 91 ARG A O 1
ATOM 708 N N . TYR A 1 92 ? 7.437 -7.451 -7.915 1.00 94.38 92 TYR A N 1
ATOM 709 C CA . TYR A 1 92 ? 8.278 -6.705 -6.993 1.00 94.38 92 TYR A CA 1
ATOM 710 C C . TYR A 1 92 ? 8.347 -5.224 -7.338 1.00 94.38 92 TYR A C 1
ATOM 712 O O . TYR A 1 92 ? 8.173 -4.802 -8.485 1.00 94.38 92 TYR A O 1
ATOM 720 N N . LEU A 1 93 ? 8.595 -4.436 -6.304 1.00 94.88 93 LEU A N 1
ATOM 721 C CA . LEU A 1 93 ? 8.772 -2.993 -6.322 1.00 94.88 93 LEU A CA 1
ATOM 722 C C . LEU A 1 93 ? 10.034 -2.681 -5.518 1.00 94.88 93 LEU A C 1
ATOM 724 O O . LEU A 1 93 ? 10.203 -3.229 -4.430 1.00 94.88 93 LEU A O 1
ATOM 728 N N . ASN A 1 94 ? 10.895 -1.805 -6.036 1.00 94.88 94 ASN A N 1
ATOM 729 C CA . ASN A 1 94 ? 12.116 -1.369 -5.358 1.00 94.88 94 ASN A CA 1
ATOM 730 C C . ASN A 1 94 ? 12.091 0.152 -5.163 1.00 94.88 94 ASN A C 1
ATOM 732 O O . ASN A 1 94 ? 11.655 0.878 -6.060 1.00 94.88 94 ASN A O 1
ATOM 736 N N . TYR A 1 95 ? 12.532 0.619 -3.994 1.00 96.00 95 TYR A N 1
ATOM 737 C CA . TYR A 1 95 ? 12.537 2.032 -3.621 1.00 96.00 95 TYR A CA 1
ATOM 738 C C . TYR A 1 95 ? 13.222 2.933 -4.669 1.00 96.00 95 TYR A C 1
ATOM 740 O O . TYR A 1 95 ? 12.742 4.036 -4.923 1.00 96.00 95 TYR A O 1
ATOM 748 N N . ASP A 1 96 ? 14.279 2.455 -5.329 1.00 96.62 96 ASP A N 1
ATOM 749 C CA . ASP A 1 96 ? 15.090 3.213 -6.293 1.00 96.62 96 ASP A CA 1
ATOM 750 C C . ASP A 1 96 ? 14.650 3.049 -7.759 1.00 96.62 96 ASP A C 1
ATOM 752 O O . ASP A 1 96 ? 15.345 3.474 -8.684 1.00 96.62 96 ASP A O 1
ATOM 756 N N . ASN A 1 97 ? 13.481 2.447 -8.001 1.00 96.38 97 ASN A N 1
ATOM 757 C CA . ASN A 1 97 ? 13.027 2.110 -9.345 1.00 96.38 97 ASN A CA 1
ATOM 758 C C . ASN A 1 97 ? 11.632 2.673 -9.639 1.00 96.38 97 ASN A C 1
ATOM 760 O O . ASN A 1 97 ? 10.755 2.733 -8.778 1.00 96.38 97 ASN A O 1
ATOM 764 N N . SER A 1 98 ? 11.409 3.082 -10.887 1.00 96.50 98 SER A N 1
ATOM 765 C CA . SER A 1 98 ? 10.103 3.518 -11.394 1.00 96.50 98 SER A CA 1
ATOM 766 C C . SER A 1 98 ? 9.251 2.382 -11.965 1.00 96.50 98 SER A C 1
ATOM 768 O O . SER A 1 98 ? 8.087 2.600 -12.320 1.00 96.50 98 SER A O 1
ATOM 770 N N . ASN A 1 99 ? 9.815 1.179 -12.056 1.00 96.81 99 ASN A N 1
ATOM 771 C CA . ASN A 1 99 ? 9.227 0.048 -12.756 1.00 96.81 99 ASN A CA 1
ATOM 772 C C . ASN A 1 99 ? 8.660 -0.984 -11.773 1.00 96.81 99 ASN A C 1
ATOM 774 O O . ASN A 1 99 ? 9.237 -1.244 -10.720 1.00 96.81 99 ASN A O 1
ATOM 778 N N . VAL A 1 100 ? 7.548 -1.624 -12.140 1.00 96.06 100 VAL A N 1
ATOM 779 C CA . VAL A 1 100 ? 7.078 -2.846 -11.470 1.00 96.06 100 VAL A CA 1
ATOM 780 C C . VAL A 1 100 ? 7.780 -4.036 -12.102 1.00 96.06 100 VAL A C 1
ATOM 782 O O . VAL A 1 100 ? 7.642 -4.287 -13.302 1.00 96.06 100 VAL A O 1
ATOM 785 N N . GLY A 1 101 ? 8.508 -4.788 -11.293 1.00 95.31 101 GLY A N 1
ATOM 786 C CA . GLY A 1 101 ? 9.186 -6.001 -11.711 1.00 95.31 101 GLY A CA 1
ATOM 787 C C . GLY A 1 101 ? 8.267 -7.220 -11.765 1.00 95.31 101 GLY A C 1
ATOM 788 O O . GLY A 1 101 ? 7.233 -7.300 -11.092 1.00 95.31 101 GLY A O 1
ATOM 789 N N . ARG A 1 102 ? 8.671 -8.200 -12.570 1.00 95.44 102 ARG A N 1
ATOM 790 C CA . ARG A 1 102 ? 8.185 -9.580 -12.503 1.00 95.44 102 ARG A CA 1
ATOM 791 C C . ARG A 1 102 ? 9.400 -10.484 -12.457 1.00 95.44 102 ARG A C 1
ATOM 793 O O . ARG A 1 102 ? 10.286 -10.332 -13.291 1.00 95.44 102 ARG A O 1
ATOM 800 N N . GLY A 1 103 ? 9.407 -11.400 -11.509 1.00 95.62 103 GLY A N 1
ATOM 801 C CA . GLY A 1 103 ? 10.444 -12.409 -11.364 1.00 95.62 103 GLY A CA 1
ATOM 802 C C . GLY A 1 103 ? 9.833 -13.685 -10.824 1.00 95.62 103 GLY A C 1
ATOM 803 O O . GLY A 1 103 ? 8.619 -13.759 -10.620 1.00 95.62 103 GLY A O 1
ATOM 804 N N . ASP A 1 104 ? 10.671 -14.671 -10.603 1.00 96.62 104 ASP A N 1
ATOM 805 C CA . ASP A 1 104 ? 10.346 -15.925 -9.955 1.00 96.62 104 ASP A CA 1
ATOM 806 C C . ASP A 1 104 ? 11.336 -16.144 -8.816 1.00 96.62 104 ASP A C 1
ATOM 808 O O . ASP A 1 104 ? 12.502 -15.788 -8.941 1.00 96.62 104 ASP A O 1
ATOM 812 N N . ASP A 1 105 ? 10.835 -16.680 -7.709 1.00 95.62 105 ASP A N 1
ATOM 813 C CA . ASP A 1 105 ? 11.635 -17.051 -6.547 1.00 95.62 105 ASP A CA 1
ATOM 814 C C . ASP A 1 105 ? 11.150 -18.402 -6.024 1.00 95.62 105 ASP A C 1
ATOM 816 O O . ASP A 1 105 ? 10.043 -18.873 -6.338 1.00 95.62 105 ASP A O 1
ATOM 820 N N . ASN A 1 106 ? 11.987 -19.019 -5.195 1.00 96.00 106 ASN A N 1
ATOM 821 C CA . ASN A 1 106 ? 11.715 -20.323 -4.620 1.00 96.00 106 ASN A CA 1
ATOM 822 C C . ASN A 1 106 ? 10.421 -20.301 -3.798 1.00 96.00 106 ASN A C 1
ATOM 824 O O . ASN A 1 106 ? 10.216 -19.430 -2.956 1.00 96.00 106 ASN A O 1
ATOM 828 N N . LYS A 1 107 ? 9.565 -21.313 -3.956 1.00 95.81 107 LYS A N 1
ATOM 829 C CA . LYS A 1 107 ? 8.283 -21.415 -3.228 1.00 95.81 107 LYS A CA 1
ATOM 830 C C . LYS A 1 107 ? 8.421 -21.455 -1.703 1.00 95.81 107 LYS A C 1
ATOM 832 O O . LYS A 1 107 ? 7.417 -21.320 -1.006 1.00 95.81 107 LYS A O 1
ATOM 837 N N . THR A 1 108 ? 9.622 -21.704 -1.184 1.00 95.75 108 THR A N 1
ATOM 838 C CA . THR A 1 108 ? 9.912 -21.693 0.257 1.00 95.75 108 THR A CA 1
ATOM 839 C C . THR A 1 108 ? 10.333 -20.318 0.786 1.00 95.75 108 THR A C 1
ATOM 841 O O . THR A 1 108 ? 10.475 -20.158 2.003 1.00 95.75 108 THR A O 1
ATOM 844 N N . ASP A 1 109 ? 10.472 -19.321 -0.089 1.00 95.44 109 ASP A N 1
ATOM 845 C CA . ASP A 1 109 ? 10.703 -17.934 0.291 1.00 95.44 109 ASP A CA 1
ATOM 846 C C . ASP A 1 109 ? 9.405 -17.287 0.815 1.00 95.44 109 ASP A C 1
ATOM 848 O O . ASP A 1 109 ? 8.273 -17.604 0.434 1.00 95.44 109 ASP A O 1
ATOM 852 N N . GLY A 1 110 ? 9.562 -16.378 1.768 1.00 94.81 110 GLY A N 1
ATOM 853 C CA . GLY A 1 110 ? 8.486 -15.634 2.399 1.00 94.81 110 GLY A CA 1
ATOM 854 C C . GLY A 1 110 ? 8.337 -14.261 1.765 1.00 94.81 110 GLY A C 1
ATOM 855 O O . GLY A 1 110 ? 8.978 -13.318 2.224 1.00 94.81 110 GLY A O 1
ATOM 856 N N . HIS A 1 111 ? 7.462 -14.141 0.770 1.00 94.75 111 HIS A N 1
ATOM 857 C CA . HIS A 1 111 ? 7.003 -12.855 0.240 1.00 94.75 111 HIS A CA 1
ATOM 858 C C . HIS A 1 111 ? 5.572 -12.554 0.686 1.00 94.75 111 HIS A C 1
ATOM 860 O O . HIS A 1 111 ? 4.853 -13.418 1.200 1.00 94.75 111 HIS A O 1
ATOM 866 N N . SER A 1 112 ? 5.145 -11.306 0.500 1.00 93.25 112 SER A N 1
ATOM 867 C CA . SER A 1 112 ? 3.796 -10.892 0.871 1.00 93.25 112 SER A CA 1
ATOM 868 C C . SER A 1 112 ? 2.756 -11.601 0.003 1.00 93.25 112 SER A C 1
ATOM 870 O O . SER A 1 112 ? 2.943 -11.830 -1.190 1.00 93.25 112 SER A O 1
ATOM 872 N N . VAL A 1 113 ? 1.602 -11.893 0.588 1.00 90.69 113 VAL A N 1
ATOM 873 C CA . VAL A 1 113 ? 0.406 -12.299 -0.152 1.00 90.69 113 VAL A CA 1
ATOM 874 C C . VAL A 1 113 ? -0.657 -11.232 0.040 1.00 90.69 113 VAL A C 1
ATOM 876 O O . VAL A 1 113 ? -0.782 -10.648 1.117 1.00 90.69 113 VAL A O 1
ATOM 879 N N . ARG A 1 114 ? -1.420 -10.949 -1.012 1.00 84.31 114 ARG A N 1
ATOM 880 C CA . ARG A 1 114 ? -2.620 -10.122 -0.909 1.00 84.31 114 ARG A CA 1
ATOM 881 C C . ARG A 1 114 ? -3.826 -11.003 -1.167 1.00 84.31 114 ARG A C 1
ATOM 883 O O . ARG A 1 114 ? -3.957 -11.560 -2.252 1.00 84.31 114 ARG A O 1
ATOM 890 N N . CYS A 1 115 ? -4.714 -11.083 -0.187 1.00 80.19 115 CYS A N 1
ATOM 891 C CA . CYS A 1 115 ? -6.022 -11.679 -0.391 1.00 80.19 115 CYS A CA 1
ATOM 892 C C . CYS A 1 115 ? -6.846 -10.734 -1.269 1.00 80.19 115 CYS A C 1
ATOM 894 O O . CYS A 1 115 ? -7.053 -9.572 -0.914 1.00 80.19 115 CYS A O 1
ATOM 896 N N . LEU A 1 116 ? -7.277 -11.225 -2.425 1.00 74.06 116 LEU A N 1
ATOM 897 C CA . LEU A 1 116 ? -8.254 -10.550 -3.266 1.00 74.06 116 LEU A CA 1
ATOM 898 C C . LEU A 1 116 ? -9.618 -11.131 -2.915 1.00 74.06 116 LEU A C 1
ATOM 900 O O . LEU A 1 116 ? -9.780 -12.349 -2.872 1.00 74.06 116 LEU A O 1
ATOM 904 N N . ASN A 1 117 ? -10.570 -10.262 -2.601 1.00 66.56 117 ASN A N 1
ATOM 905 C CA . ASN A 1 117 ? -11.934 -10.687 -2.359 1.00 66.56 117 ASN A CA 1
ATOM 906 C C . ASN A 1 117 ? -12.695 -10.616 -3.686 1.00 66.56 117 ASN A C 1
ATOM 908 O O . ASN A 1 117 ? -13.052 -9.523 -4.124 1.00 66.56 117 ASN A O 1
ATOM 912 N N . ASP A 1 118 ? -12.937 -11.763 -4.318 1.00 54.75 118 ASP A N 1
ATOM 913 C CA . ASP A 1 118 ? -13.758 -11.872 -5.530 1.00 54.75 118 ASP A CA 1
ATOM 914 C C . ASP A 1 118 ? -15.250 -11.743 -5.170 1.00 54.75 118 ASP A C 1
ATOM 916 O O . ASP A 1 118 ? -16.057 -12.647 -5.393 1.00 54.75 118 ASP A O 1
ATOM 920 N N . PHE A 1 119 ? -15.656 -10.616 -4.579 1.00 50.03 119 PHE A N 1
ATOM 921 C CA . PHE A 1 119 ? -17.076 -10.296 -4.469 1.00 50.03 119 PHE A CA 1
ATOM 922 C C . PHE A 1 119 ? -17.566 -9.784 -5.824 1.00 50.03 119 PHE A C 1
ATOM 924 O O . PHE A 1 119 ? -17.621 -8.587 -6.084 1.00 50.03 119 PHE A O 1
ATOM 931 N N . ASN A 1 120 ? -17.996 -10.718 -6.674 1.00 45.62 120 ASN A N 1
ATOM 932 C CA . ASN A 1 120 ? -18.919 -10.460 -7.783 1.00 45.62 120 ASN A CA 1
ATOM 933 C C . ASN A 1 120 ? -20.328 -10.167 -7.241 1.00 45.62 120 ASN A C 1
ATOM 935 O O . ASN A 1 120 ? -21.318 -10.797 -7.612 1.00 45.62 120 ASN A O 1
ATOM 939 N N . ALA A 1 121 ? -20.429 -9.220 -6.320 1.00 41.88 121 ALA A N 1
ATOM 940 C CA . ALA A 1 121 ? -21.698 -8.627 -5.988 1.00 41.88 121 ALA A CA 1
ATOM 941 C C . ALA A 1 121 ? -21.748 -7.311 -6.756 1.00 41.88 121 ALA A C 1
ATOM 943 O O . ALA A 1 121 ? -20.927 -6.420 -6.554 1.00 41.88 121 ALA A O 1
ATOM 944 N N . SER A 1 122 ? -22.713 -7.206 -7.662 1.00 43.34 122 SER A N 1
ATOM 945 C CA . SER A 1 122 ? -23.254 -5.941 -8.144 1.00 43.34 122 SER A CA 1
ATOM 946 C C . SER A 1 122 ? -23.843 -5.177 -6.955 1.00 43.34 122 SER A C 1
ATOM 948 O O . SER A 1 122 ? -25.058 -5.077 -6.800 1.00 43.34 122 SER A O 1
ATOM 950 N N . ILE A 1 123 ? -22.972 -4.719 -6.061 1.00 44.69 123 ILE A N 1
ATOM 951 C CA . ILE A 1 123 ? -23.285 -3.760 -5.019 1.00 44.69 123 ILE A CA 1
ATOM 952 C C . ILE A 1 123 ? -23.029 -2.406 -5.681 1.00 44.69 123 ILE A C 1
ATOM 954 O O . ILE A 1 123 ? -21.955 -2.227 -6.264 1.00 44.69 123 ILE A O 1
ATOM 958 N N . PRO A 1 124 ? -23.989 -1.464 -5.661 1.00 44.25 124 PRO A N 1
ATOM 959 C CA . PRO A 1 124 ? -23.646 -0.076 -5.949 1.00 44.25 124 PRO A CA 1
ATOM 960 C C . PRO A 1 124 ? -22.471 0.267 -5.036 1.00 44.25 124 PRO A C 1
ATOM 962 O O . PRO A 1 124 ? -22.503 -0.180 -3.892 1.00 44.25 124 PRO A O 1
ATOM 965 N N . GLU A 1 125 ? -21.433 0.946 -5.542 1.00 41.50 125 GLU A N 1
ATOM 966 C CA . GLU A 1 125 ? -20.285 1.395 -4.742 1.00 41.50 125 GLU A CA 1
ATOM 967 C C . GLU A 1 125 ? -20.742 1.635 -3.307 1.00 41.50 125 GLU A C 1
ATOM 969 O O . GLU A 1 125 ? -21.630 2.464 -3.085 1.00 41.50 125 GLU A O 1
ATOM 974 N N . HIS A 1 126 ? -20.258 0.822 -2.361 1.00 49.59 126 HIS A N 1
ATOM 975 C CA . HIS A 1 126 ? -20.531 1.062 -0.955 1.00 49.59 126 HIS A CA 1
ATOM 976 C C . HIS A 1 126 ? -19.906 2.432 -0.719 1.00 49.59 126 HIS A C 1
ATOM 978 O O . HIS A 1 126 ? -18.689 2.539 -0.576 1.00 49.59 126 HIS A O 1
ATOM 984 N N . SER A 1 127 ? -20.707 3.495 -0.811 1.00 50.50 127 SER A N 1
ATOM 985 C CA . SER A 1 127 ? -20.285 4.817 -0.406 1.00 50.50 127 SER A CA 1
ATOM 986 C C . SER A 1 127 ? -20.071 4.646 1.082 1.00 50.50 127 SER A C 1
ATOM 988 O O . SER A 1 127 ? -21.030 4.629 1.856 1.00 50.50 127 SER A O 1
ATOM 990 N N . SER A 1 128 ? -18.833 4.355 1.468 1.00 61.22 128 SER A N 1
ATOM 991 C CA . SER A 1 128 ? -18.437 4.312 2.858 1.00 61.22 128 SER A CA 1
ATOM 992 C C . SER A 1 128 ? -18.829 5.674 3.406 1.00 61.22 128 SER A C 1
ATOM 994 O O . SER A 1 128 ? -18.221 6.687 3.062 1.00 61.22 128 SER A O 1
ATOM 996 N N . ASN A 1 129 ? -19.909 5.716 4.187 1.00 84.00 129 ASN A N 1
ATOM 997 C CA . ASN A 1 129 ? -20.353 6.951 4.828 1.00 84.00 129 ASN A CA 1
ATOM 998 C C . ASN A 1 129 ? -19.326 7.398 5.868 1.00 84.00 129 ASN A C 1
ATOM 1000 O O . ASN A 1 129 ? -19.394 8.519 6.346 1.00 84.00 129 ASN A O 1
ATOM 1004 N N . ILE A 1 130 ? -18.378 6.526 6.194 1.00 90.06 130 ILE A N 1
ATOM 1005 C CA . ILE A 1 130 ? -17.270 6.751 7.091 1.00 90.06 130 ILE A CA 1
ATOM 1006 C C . ILE A 1 130 ? -16.016 7.246 6.355 1.00 90.06 130 ILE A C 1
ATOM 1008 O O . ILE A 1 130 ? -15.639 6.741 5.297 1.00 90.06 130 ILE A O 1
ATOM 1012 N N . SER A 1 131 ? -15.320 8.207 6.954 1.00 89.75 131 SER A N 1
ATOM 1013 C CA . SER A 1 131 ? -14.004 8.663 6.518 1.00 89.75 131 SER A CA 1
ATOM 1014 C C . SER A 1 131 ? -13.093 8.939 7.716 1.00 89.75 131 SER A C 1
ATOM 1016 O O . SER A 1 131 ? -13.550 9.343 8.786 1.00 89.75 131 SER A O 1
ATOM 1018 N N . LEU A 1 132 ? -11.792 8.689 7.543 1.00 91.00 132 LEU A N 1
ATOM 1019 C CA . LEU A 1 132 ? -10.746 8.995 8.522 1.00 91.00 132 LEU A CA 1
ATOM 1020 C C . LEU A 1 132 ? -9.731 9.941 7.884 1.00 91.00 132 LEU A C 1
ATOM 1022 O O . LEU A 1 132 ? -9.084 9.573 6.901 1.00 91.00 132 LEU A O 1
ATOM 1026 N N . PHE A 1 133 ? -9.581 11.146 8.432 1.00 90.94 133 PHE A N 1
ATOM 1027 C CA . PHE A 1 133 ? -8.698 12.169 7.867 1.00 90.94 133 PHE A CA 1
ATOM 1028 C C . PHE A 1 133 ? -7.977 13.014 8.934 1.00 90.94 133 PHE A C 1
ATOM 1030 O O . PHE A 1 133 ? -8.511 13.224 10.023 1.00 90.94 133 PHE A O 1
ATOM 1037 N N . PRO A 1 134 ? -6.781 13.552 8.632 1.00 92.94 134 PRO A N 1
ATOM 1038 C CA . PRO A 1 134 ? -5.992 13.306 7.421 1.00 92.94 134 PRO A CA 1
ATOM 1039 C C . PRO A 1 134 ? -5.404 11.885 7.401 1.00 92.94 134 PRO A C 1
ATOM 1041 O O . PRO A 1 134 ? -5.044 11.352 8.440 1.00 92.94 134 PRO A O 1
ATOM 1044 N N . ASN A 1 135 ? -5.311 11.261 6.229 1.00 82.00 135 ASN A N 1
ATOM 1045 C CA . ASN A 1 135 ? -4.633 9.976 6.047 1.00 82.00 135 ASN A CA 1
ATOM 1046 C C . ASN A 1 135 ? -3.705 10.095 4.823 1.00 82.00 135 ASN A C 1
ATOM 1048 O O . ASN A 1 135 ? -4.236 10.211 3.715 1.00 82.00 135 ASN A O 1
ATOM 1052 N N . PRO A 1 136 ? -2.365 10.111 4.981 1.00 90.25 136 PRO A N 1
ATOM 1053 C CA . PRO A 1 136 ? -1.598 9.876 6.217 1.00 90.25 136 PRO A CA 1
ATOM 1054 C C . PRO A 1 136 ? -1.741 10.955 7.312 1.00 90.25 136 PRO A C 1
ATOM 1056 O O . PRO A 1 136 ? -2.141 12.087 7.037 1.00 90.25 136 PRO A O 1
ATOM 1059 N N . THR A 1 137 ? -1.387 10.614 8.557 1.00 90.25 137 THR A N 1
ATOM 1060 C CA . THR A 1 137 ? -1.326 11.540 9.710 1.00 90.25 137 THR A CA 1
ATOM 1061 C C . THR A 1 137 ? 0.024 11.486 10.421 1.00 90.25 137 THR A C 1
ATOM 1063 O O . THR A 1 137 ? 0.686 10.459 10.417 1.00 90.25 137 THR A O 1
ATOM 1066 N N . ASN A 1 138 ? 0.393 12.549 11.134 1.00 90.81 138 ASN A N 1
ATOM 1067 C CA . ASN A 1 138 ? 1.503 12.516 12.100 1.00 90.81 138 ASN A CA 1
ATOM 1068 C C . ASN A 1 138 ? 1.014 12.319 13.551 1.00 90.81 138 ASN A C 1
ATOM 1070 O O . ASN A 1 138 ? 1.802 12.008 14.447 1.00 90.81 138 ASN A O 1
ATOM 1074 N N . ASP A 1 139 ? -0.281 12.529 13.806 1.00 96.19 139 ASP A N 1
ATOM 1075 C CA . ASP A 1 139 ? -0.866 12.495 15.148 1.00 96.19 139 ASP A CA 1
ATOM 1076 C C . ASP A 1 139 ? -2.381 12.262 15.087 1.00 96.19 139 ASP A C 1
ATOM 1078 O O . ASP A 1 139 ? -2.843 11.139 15.279 1.00 96.19 139 ASP A O 1
ATOM 1082 N N . LEU A 1 140 ? -3.153 13.324 14.843 1.00 96.69 140 LEU A N 1
ATOM 1083 C CA . LEU A 1 140 ? -4.602 13.298 14.985 1.00 96.69 140 LEU A CA 1
ATOM 1084 C C . LEU A 1 140 ? -5.272 12.751 13.723 1.00 96.69 140 LEU A C 1
ATOM 1086 O O . LEU A 1 140 ? -4.953 13.164 12.609 1.00 96.69 140 LEU A O 1
ATOM 1090 N N . ILE A 1 141 ? -6.239 11.863 13.929 1.00 96.50 141 ILE A N 1
ATOM 1091 C CA . ILE A 1 141 ? -7.214 11.392 12.946 1.00 96.50 141 ILE A CA 1
ATOM 1092 C C . ILE A 1 141 ? -8.596 11.823 13.403 1.00 96.50 141 ILE A C 1
ATOM 1094 O O . ILE A 1 141 ? -8.948 11.644 14.568 1.00 96.50 141 ILE A O 1
ATOM 1098 N N . THR A 1 142 ? -9.384 12.348 12.478 1.00 96.44 142 THR A N 1
ATOM 1099 C CA . THR A 1 142 ? -10.800 12.642 12.664 1.00 96.44 142 THR A CA 1
ATOM 1100 C C . THR A 1 142 ? -11.621 11.613 11.911 1.00 96.44 142 THR A C 1
ATOM 1102 O O . THR A 1 142 ? -11.414 11.401 10.720 1.00 96.44 142 THR A O 1
ATOM 1105 N N . LEU A 1 143 ? -12.531 10.975 12.636 1.00 95.12 143 LEU A N 1
ATOM 1106 C CA . LEU A 1 143 ? -13.580 10.109 12.134 1.00 95.12 143 LEU A CA 1
ATOM 1107 C C . LEU A 1 143 ? -14.820 10.948 11.840 1.00 95.12 143 LEU A C 1
ATOM 1109 O O . LEU A 1 143 ? -15.372 11.569 12.749 1.00 95.12 143 LEU A O 1
ATOM 1113 N N . ASP A 1 144 ? -15.256 10.923 10.589 1.00 93.06 144 ASP A N 1
ATOM 1114 C CA . ASP A 1 144 ? -16.512 11.513 10.141 1.00 93.06 144 ASP A CA 1
ATOM 1115 C C . ASP A 1 144 ? -17.399 10.426 9.543 1.00 93.06 144 ASP A C 1
ATOM 1117 O O . ASP A 1 144 ? -16.931 9.612 8.747 1.00 93.06 144 ASP A O 1
ATOM 1121 N N . ILE A 1 145 ? -18.666 10.400 9.950 1.00 92.88 145 ILE A N 1
ATOM 1122 C CA . ILE A 1 145 ? -19.667 9.464 9.446 1.00 92.88 145 ILE A CA 1
ATOM 1123 C C . ILE A 1 145 ? -20.842 10.296 8.935 1.00 92.88 145 ILE A C 1
ATOM 1125 O O . ILE A 1 145 ? -21.604 10.866 9.718 1.00 92.88 145 ILE A O 1
ATOM 1129 N N . ASN A 1 146 ? -20.988 10.365 7.615 1.00 89.62 146 ASN A N 1
ATOM 1130 C CA . ASN A 1 146 ? -21.951 11.215 6.934 1.00 89.62 146 ASN A CA 1
ATOM 1131 C C . ASN A 1 146 ? -23.379 10.971 7.448 1.00 89.62 146 ASN A C 1
ATOM 1133 O O . ASN A 1 146 ? -23.930 9.876 7.322 1.00 89.62 146 ASN A O 1
ATOM 1137 N N . GLY A 1 147 ? -23.974 12.012 8.031 1.00 87.62 147 GLY A N 1
ATOM 1138 C CA . GLY A 1 147 ? -25.343 11.987 8.540 1.00 87.62 147 GLY A CA 1
ATOM 1139 C C . GLY A 1 147 ? -25.547 11.193 9.836 1.00 87.62 147 GLY A C 1
ATOM 1140 O O . GLY A 1 147 ? -26.695 11.024 10.250 1.00 87.62 147 GLY A O 1
ATOM 1141 N N . TYR A 1 148 ? -24.484 10.72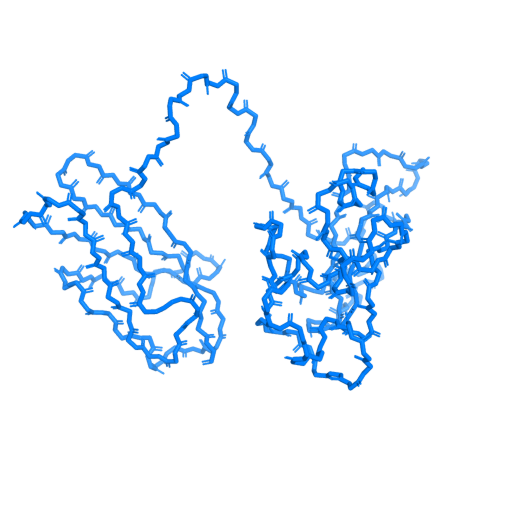5 10.499 1.00 90.56 148 TYR A N 1
ATOM 1142 C CA . TYR A 1 148 ? -24.584 9.957 11.739 1.00 90.56 148 TYR A CA 1
ATOM 1143 C C . TYR A 1 148 ? -24.150 10.773 12.963 1.00 90.56 148 TYR A C 1
ATOM 1145 O O . TYR A 1 148 ? -23.004 11.191 13.082 1.00 90.56 148 TYR A O 1
ATOM 1153 N N . ASN A 1 149 ? -25.069 10.928 13.920 1.00 88.25 149 ASN A N 1
ATOM 1154 C CA . ASN A 1 149 ? -24.842 11.641 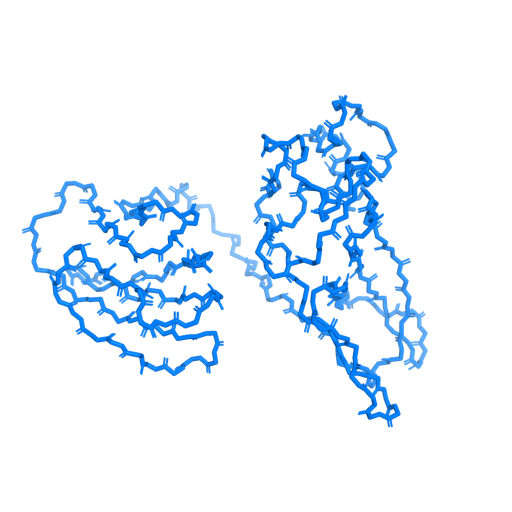15.186 1.00 88.25 149 ASN A CA 1
ATOM 1155 C C . ASN A 1 149 ? -24.950 10.724 16.420 1.00 88.25 149 ASN A C 1
ATOM 1157 O O . ASN A 1 149 ? -25.052 11.205 17.549 1.00 88.25 149 ASN A O 1
ATOM 1161 N N . GLY A 1 150 ? -25.022 9.406 16.216 1.00 91.56 150 GLY A N 1
ATOM 1162 C CA . GLY A 1 150 ? -25.164 8.440 17.302 1.00 91.56 150 GLY A CA 1
ATOM 1163 C C . GLY A 1 150 ? -23.845 8.154 18.023 1.00 91.56 150 GLY A C 1
ATOM 1164 O O . GLY A 1 150 ? -22.789 8.695 17.700 1.00 91.56 150 GLY A O 1
ATOM 1165 N N . SER A 1 151 ? -23.895 7.253 19.003 1.00 94.12 151 SER A N 1
ATOM 1166 C CA . SER A 1 151 ? -22.686 6.772 19.670 1.00 94.12 151 SER A CA 1
ATOM 1167 C C . SER A 1 151 ? -21.825 5.957 18.714 1.00 94.12 151 SER A C 1
ATOM 1169 O O . SER A 1 151 ? -22.342 5.141 17.949 1.00 94.12 151 SER A O 1
ATOM 1171 N N . ILE A 1 152 ? -20.517 6.132 18.819 1.00 95.62 152 ILE A N 1
ATOM 1172 C CA . ILE A 1 152 ? -19.527 5.323 18.117 1.00 95.62 152 ILE A CA 1
ATOM 1173 C C . ILE A 1 152 ? -18.646 4.598 19.128 1.00 95.62 152 ILE A C 1
ATOM 1175 O O . ILE A 1 152 ? -18.467 5.060 20.258 1.00 95.62 152 ILE A O 1
ATOM 1179 N N . GLN A 1 153 ? -18.056 3.492 18.702 1.00 97.69 153 GLN A N 1
ATOM 1180 C CA . GLN A 1 153 ? -16.933 2.871 19.384 1.00 97.69 153 GLN A CA 1
ATOM 1181 C C . GLN A 1 153 ? -15.879 2.494 18.352 1.00 97.69 153 GLN A C 1
ATOM 1183 O O . GLN A 1 153 ? -16.138 1.726 17.433 1.00 97.69 153 GLN A O 1
ATOM 1188 N N . THR A 1 154 ? -14.672 2.998 18.545 1.00 97.38 154 THR A N 1
ATOM 1189 C CA . THR A 1 154 ? -13.531 2.740 17.678 1.00 97.38 154 THR A CA 1
ATOM 1190 C C . THR A 1 154 ? -12.476 1.951 18.430 1.00 97.38 154 THR A C 1
ATOM 1192 O O . THR A 1 154 ? -12.054 2.336 19.524 1.00 97.38 154 THR A O 1
ATOM 1195 N N . GLN A 1 155 ? -12.023 0.861 17.822 1.00 98.19 155 GLN A N 1
ATOM 1196 C CA . GLN A 1 155 ? -10.876 0.072 18.251 1.00 98.19 155 GLN A CA 1
ATOM 1197 C C . GLN A 1 155 ? -9.727 0.289 17.265 1.00 98.19 155 GLN A C 1
ATOM 1199 O O . GLN A 1 155 ? -9.909 0.160 16.056 1.00 98.19 155 GLN A O 1
ATOM 1204 N N . VAL A 1 156 ? -8.549 0.629 17.782 1.00 97.81 156 VAL A N 1
ATOM 1205 C CA . VAL A 1 156 ? -7.339 0.863 16.987 1.00 97.81 156 VAL A CA 1
ATOM 1206 C C . VAL A 1 156 ? -6.377 -0.294 17.200 1.00 97.81 156 VAL A C 1
ATOM 1208 O O . VAL A 1 156 ? -6.024 -0.597 18.342 1.00 97.81 156 VAL A O 1
ATOM 1211 N N . TYR A 1 157 ? -5.926 -0.900 16.109 1.00 96.69 157 TYR A N 1
ATOM 1212 C CA . TYR A 1 157 ? -4.988 -2.017 16.094 1.00 96.69 157 TYR A CA 1
ATOM 1213 C C . TYR A 1 157 ? -3.707 -1.636 15.352 1.00 96.69 157 TYR A C 1
ATOM 1215 O O . TYR A 1 157 ? -3.758 -0.867 14.389 1.00 96.69 157 TYR A O 1
ATOM 1223 N N . ASP A 1 158 ? -2.567 -2.189 15.768 1.00 92.94 158 ASP A N 1
ATOM 1224 C CA . ASP A 1 158 ? -1.382 -2.213 14.901 1.00 92.94 158 ASP A CA 1
ATOM 1225 C C . ASP A 1 158 ? -1.514 -3.290 13.806 1.00 92.94 158 ASP A C 1
ATOM 1227 O O . ASP A 1 158 ? -2.416 -4.129 13.832 1.00 92.94 158 ASP A O 1
ATOM 1231 N N . LEU A 1 159 ? -0.591 -3.286 12.839 1.00 85.88 159 LEU A N 1
ATOM 1232 C CA . LEU A 1 159 ? -0.547 -4.270 11.748 1.00 85.88 159 LEU A CA 1
ATOM 1233 C C . LEU A 1 159 ? -0.421 -5.733 12.202 1.00 85.88 159 LEU A C 1
ATOM 1235 O O . LEU A 1 159 ? -0.703 -6.624 11.405 1.00 85.88 159 LEU A O 1
ATOM 1239 N N . SER A 1 160 ? 0.008 -6.002 13.440 1.00 83.88 160 SER A N 1
ATOM 1240 C CA . SER A 1 160 ? 0.062 -7.371 13.970 1.00 83.88 160 SER A CA 1
ATOM 1241 C C . SER A 1 160 ? -1.290 -7.855 14.506 1.00 83.88 160 SER A C 1
ATOM 1243 O O . SER A 1 160 ? -1.412 -9.006 14.919 1.00 83.88 160 SER A O 1
ATOM 1245 N N . GLY A 1 161 ? -2.309 -6.986 14.508 1.00 85.50 161 GLY A N 1
ATOM 1246 C CA . GLY A 1 161 ? -3.632 -7.264 15.064 1.00 85.50 161 GLY A CA 1
ATOM 1247 C C . GLY A 1 161 ? -3.721 -7.031 16.572 1.00 85.50 161 GLY A C 1
ATOM 1248 O O . GLY A 1 161 ? -4.717 -7.400 17.196 1.00 85.50 161 GLY A O 1
ATOM 1249 N N . ARG A 1 162 ? -2.711 -6.409 17.194 1.00 93.31 162 ARG A N 1
ATOM 1250 C CA . ARG A 1 162 ? -2.756 -6.077 18.622 1.00 93.31 162 ARG A CA 1
ATOM 1251 C C . ARG A 1 162 ? -3.608 -4.831 18.837 1.00 93.31 162 ARG A C 1
ATOM 1253 O O . ARG A 1 162 ? -3.334 -3.780 18.263 1.00 93.31 162 ARG A O 1
ATOM 1260 N N . LEU A 1 163 ? -4.605 -4.941 19.717 1.00 96.88 163 LEU A N 1
ATOM 1261 C CA . LEU A 1 163 ? -5.429 -3.814 20.155 1.00 96.88 163 LEU A CA 1
ATOM 1262 C C . LEU A 1 163 ? -4.574 -2.812 20.943 1.00 96.88 163 LEU A C 1
ATOM 1264 O O . LEU A 1 163 ? -3.996 -3.156 21.973 1.00 96.88 163 LEU A O 1
ATOM 1268 N N . LEU A 1 164 ? -4.524 -1.571 20.473 1.00 97.44 164 LEU A N 1
ATOM 1269 C CA . LEU A 1 164 ? -3.777 -0.476 21.093 1.00 97.44 164 LEU A CA 1
ATOM 1270 C C . LEU A 1 164 ? -4.671 0.427 21.938 1.00 97.44 164 LEU A C 1
ATOM 1272 O O . LEU A 1 164 ? -4.237 0.936 22.972 1.00 97.44 164 LEU A O 1
ATOM 1276 N N . LYS A 1 165 ? -5.900 0.674 21.470 1.00 96.62 165 LYS A N 1
ATOM 1277 C CA . LYS A 1 165 ? -6.821 1.632 22.087 1.00 96.62 165 LYS A CA 1
ATOM 1278 C C . LYS A 1 165 ? -8.270 1.337 21.726 1.00 96.62 165 LYS A C 1
ATOM 1280 O O . LYS A 1 165 ? -8.559 0.969 20.594 1.00 96.62 165 LYS A O 1
ATOM 1285 N N . THR A 1 166 ? -9.167 1.607 22.670 1.00 98.06 166 THR A N 1
ATOM 1286 C CA . THR A 1 166 ? -10.614 1.698 22.441 1.00 98.06 166 THR A CA 1
ATOM 1287 C C . THR A 1 166 ? -11.079 3.093 22.843 1.00 98.06 166 THR A C 1
ATOM 1289 O O . THR A 1 166 ? -10.657 3.611 23.879 1.00 98.06 166 THR A O 1
ATOM 1292 N N . THR A 1 167 ? -11.919 3.733 22.036 1.00 97.50 167 THR A N 1
ATOM 1293 C CA . THR A 1 167 ? -12.439 5.074 22.321 1.00 97.50 167 THR A CA 1
ATOM 1294 C C . THR A 1 167 ? -13.795 5.299 21.669 1.00 97.50 167 THR A C 1
ATOM 1296 O O . THR A 1 167 ? -14.087 4.715 20.634 1.00 97.50 167 THR A O 1
ATOM 1299 N N . ASN A 1 168 ? -14.601 6.178 22.258 1.00 97.38 168 ASN A N 1
ATOM 1300 C CA . ASN A 1 168 ? -15.863 6.638 21.677 1.00 97.38 168 ASN A CA 1
ATOM 1301 C C . ASN A 1 168 ? -15.725 8.052 21.075 1.00 97.38 168 ASN A C 1
ATOM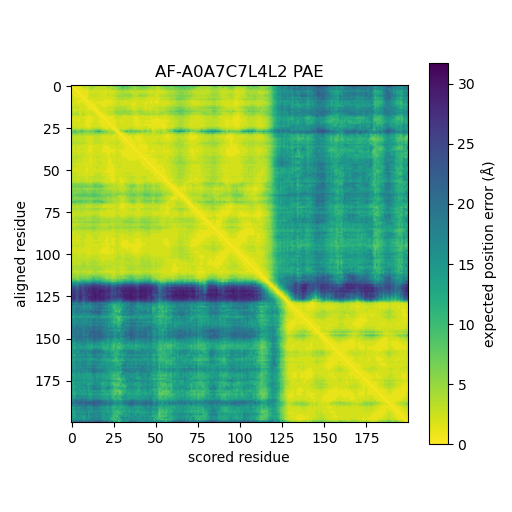 1303 O O . ASN A 1 168 ? -16.718 8.662 20.691 1.00 97.38 168 ASN A O 1
ATOM 1307 N N . ASN A 1 169 ? -14.503 8.601 21.040 1.00 96.12 169 ASN A N 1
ATOM 1308 C CA . ASN A 1 169 ? -14.228 9.919 20.479 1.00 96.12 169 ASN A CA 1
ATOM 1309 C C . ASN A 1 169 ? -14.063 9.834 18.959 1.00 96.12 169 ASN A C 1
ATOM 1311 O O . ASN A 1 169 ? -13.490 8.874 18.443 1.00 96.12 169 ASN A O 1
ATOM 1315 N N . THR A 1 170 ? -14.483 10.885 18.257 1.00 94.88 170 THR A N 1
ATOM 1316 C CA . THR A 1 170 ? -14.266 11.038 16.811 1.00 94.88 170 THR A CA 1
ATOM 1317 C C . THR A 1 170 ? -12.845 11.492 16.479 1.00 94.88 170 THR A C 1
ATOM 1319 O O . THR A 1 170 ? -12.330 11.158 15.420 1.00 94.88 170 THR A O 1
ATOM 1322 N N . THR A 1 171 ? -12.169 12.205 17.385 1.00 97.00 171 THR A N 1
ATOM 1323 C CA . THR A 1 171 ? -10.754 12.571 17.227 1.00 97.00 171 THR A CA 1
ATOM 1324 C C . THR A 1 171 ? -9.852 11.618 18.006 1.00 97.00 171 THR A C 1
ATOM 1326 O O . THR A 1 171 ? -9.993 11.445 19.221 1.00 97.00 171 THR A O 1
ATOM 1329 N N . ILE A 1 172 ? -8.897 11.010 17.308 1.00 97.44 172 ILE A N 1
ATOM 1330 C CA . ILE A 1 172 ? -8.044 9.934 17.810 1.00 97.44 172 ILE A CA 1
ATOM 1331 C C . ILE A 1 172 ? -6.585 10.313 17.558 1.00 97.44 172 ILE A C 1
ATOM 1333 O O . ILE A 1 172 ? -6.179 10.511 16.420 1.00 97.44 172 ILE A O 1
ATOM 1337 N N . SER A 1 173 ? -5.794 10.412 18.628 1.00 97.19 173 SER A N 1
ATOM 1338 C CA . SER A 1 173 ? -4.350 10.655 18.544 1.00 97.19 173 SER A CA 1
ATOM 1339 C C . SER A 1 173 ? -3.582 9.350 18.374 1.00 97.19 173 SER A C 1
ATOM 1341 O O . SER A 1 173 ? -3.793 8.398 19.135 1.00 97.19 173 SER A O 1
ATOM 1343 N N . LEU A 1 174 ? -2.666 9.343 17.407 1.00 96.38 174 LEU A N 1
ATOM 1344 C CA . LEU A 1 174 ? -1.661 8.310 17.198 1.00 96.38 174 LEU A CA 1
ATOM 1345 C C . LEU A 1 174 ? -0.254 8.757 17.626 1.00 96.38 174 LEU A C 1
ATOM 1347 O O . LEU A 1 174 ? 0.704 8.026 17.376 1.00 96.38 174 LEU A O 1
ATOM 1351 N N . LYS A 1 175 ? -0.095 9.929 18.260 1.00 95.56 175 LYS A N 1
ATOM 1352 C CA . LYS A 1 175 ? 1.208 10.539 18.600 1.00 95.56 175 LYS A CA 1
ATOM 1353 C C . LYS A 1 175 ? 2.182 9.580 19.278 1.00 95.56 175 LYS A C 1
ATOM 1355 O O . LYS A 1 175 ? 3.340 9.522 18.875 1.00 95.56 175 LYS A O 1
ATOM 1360 N N . ASP A 1 176 ? 1.685 8.801 20.233 1.00 95.62 176 ASP A N 1
ATOM 1361 C CA . ASP A 1 176 ? 2.495 7.922 21.082 1.00 95.62 176 ASP A CA 1
ATOM 1362 C C . ASP A 1 176 ? 2.858 6.582 20.420 1.00 95.62 176 ASP A C 1
ATOM 1364 O O . ASP A 1 176 ? 3.645 5.812 20.969 1.00 95.62 176 ASP A O 1
ATOM 1368 N N . TYR A 1 177 ? 2.304 6.282 19.242 1.00 94.06 177 TYR A N 1
ATOM 1369 C CA . TYR A 1 177 ? 2.590 5.044 18.517 1.00 94.06 177 TYR A CA 1
ATOM 1370 C C . TYR A 1 177 ? 3.673 5.242 17.447 1.00 94.06 177 TYR A C 1
ATOM 1372 O O . TYR A 1 177 ? 3.927 6.353 16.992 1.00 94.06 177 TYR A O 1
ATOM 1380 N N . ALA A 1 178 ? 4.355 4.176 17.032 1.00 93.25 178 ALA A N 1
ATOM 1381 C CA . ALA A 1 178 ? 5.406 4.278 16.019 1.00 93.25 178 ALA A CA 1
ATOM 1382 C C . ALA A 1 178 ? 4.847 4.689 14.641 1.00 93.25 178 ALA A C 1
ATOM 1384 O O . ALA A 1 178 ? 3.652 4.567 14.373 1.00 93.25 178 ALA A O 1
ATOM 1385 N N . LYS A 1 179 ? 5.712 5.150 13.735 1.00 90.00 179 LYS A N 1
ATOM 1386 C CA . LYS A 1 179 ? 5.338 5.286 12.320 1.00 90.00 179 LYS A CA 1
ATOM 1387 C C . LYS A 1 179 ? 4.929 3.919 11.775 1.00 90.00 179 LYS A C 1
ATOM 1389 O O . LYS A 1 179 ? 5.551 2.913 12.120 1.00 90.00 179 LYS A O 1
ATOM 1394 N N . GLY A 1 180 ? 3.890 3.869 10.955 1.00 87.06 180 GLY A N 1
ATOM 1395 C CA . GLY A 1 180 ? 3.366 2.608 10.444 1.00 87.06 180 GLY A CA 1
ATOM 1396 C C . GLY A 1 180 ? 1.881 2.659 10.138 1.00 87.06 180 GLY A C 1
ATOM 1397 O O . GLY A 1 180 ? 1.273 3.721 10.065 1.00 87.06 180 GLY A O 1
ATOM 1398 N N . ILE A 1 181 ? 1.291 1.488 9.936 1.00 88.81 181 ILE A N 1
ATOM 1399 C CA . ILE A 1 181 ? -0.117 1.358 9.569 1.00 88.81 181 ILE A CA 1
ATOM 1400 C C . ILE A 1 181 ? -0.925 0.874 10.762 1.00 88.81 181 ILE A C 1
ATOM 1402 O O . ILE A 1 181 ? -0.479 0.034 11.546 1.00 88.81 181 ILE A O 1
ATOM 1406 N N . TYR A 1 182 ? -2.143 1.388 10.840 1.00 94.31 182 TYR A N 1
ATOM 1407 C CA . TYR A 1 182 ? -3.112 1.086 11.871 1.00 94.31 182 TYR A CA 1
ATOM 1408 C C . TYR A 1 182 ? -4.439 0.699 11.233 1.00 94.31 182 TYR A C 1
ATOM 1410 O O . TYR A 1 182 ? -4.827 1.247 10.198 1.00 94.31 182 TYR A O 1
ATOM 1418 N N . VAL A 1 183 ? -5.142 -0.235 11.864 1.00 95.50 183 VAL A N 1
ATOM 1419 C CA . VAL A 1 183 ? -6.504 -0.618 11.481 1.00 95.50 183 VAL A CA 1
ATOM 1420 C C . VAL A 1 183 ? -7.467 -0.040 12.508 1.00 95.50 183 VAL A C 1
ATOM 1422 O O . VAL A 1 183 ? -7.312 -0.255 13.709 1.00 95.50 183 VAL A O 1
ATOM 1425 N N . PHE A 1 184 ? -8.443 0.720 12.030 1.00 95.88 184 PHE A N 1
ATOM 1426 C CA . PHE A 1 184 ? -9.505 1.328 12.816 1.00 95.88 184 PHE A CA 1
ATOM 1427 C C . PHE A 1 184 ? -10.778 0.536 12.561 1.00 95.88 184 PHE A C 1
ATOM 1429 O O . PHE A 1 184 ? -11.357 0.627 11.483 1.00 95.88 184 PHE A O 1
ATOM 1436 N N . ARG A 1 185 ? -11.210 -0.233 13.555 1.00 95.06 185 ARG A N 1
ATOM 1437 C CA . ARG A 1 185 ? -12.495 -0.929 13.546 1.00 95.06 185 ARG A CA 1
ATOM 1438 C C . ARG A 1 185 ? -13.519 -0.045 14.241 1.00 95.06 185 ARG A C 1
ATOM 1440 O O . ARG A 1 185 ? -13.435 0.155 15.453 1.00 95.06 185 ARG A O 1
ATOM 1447 N N . VAL A 1 186 ? -14.443 0.516 13.474 1.00 95.38 186 VAL A N 1
ATOM 1448 C CA . VAL A 1 186 ? -15.427 1.500 13.931 1.00 95.38 186 VAL A CA 1
ATOM 1449 C C . VAL A 1 186 ? -16.805 0.858 13.945 1.00 95.38 186 VAL A C 1
ATOM 1451 O O . VAL A 1 186 ? -17.315 0.444 12.909 1.00 95.38 186 VAL A O 1
ATOM 1454 N N . ALA A 1 187 ? -17.404 0.781 15.128 1.00 94.50 187 ALA A N 1
ATOM 1455 C CA . ALA A 1 187 ? -18.776 0.347 15.338 1.00 94.50 187 ALA A CA 1
ATOM 1456 C C . ALA A 1 187 ? -19.689 1.565 15.533 1.00 94.50 187 ALA A C 1
ATOM 1458 O O . ALA A 1 187 ? -19.415 2.422 16.382 1.00 94.50 187 ALA A O 1
ATOM 1459 N N . TYR A 1 188 ? -20.771 1.638 14.762 1.00 92.94 188 TYR A N 1
ATOM 1460 C CA . TYR A 1 188 ? -21.772 2.702 14.823 1.00 92.94 188 TYR A CA 1
ATOM 1461 C C . TYR A 1 188 ? -23.135 2.168 14.362 1.00 92.94 188 TYR A C 1
ATOM 1463 O O . TYR A 1 188 ? -23.235 1.498 13.337 1.00 92.94 188 TYR A O 1
ATOM 1471 N N . GLY A 1 189 ? -24.200 2.424 15.127 1.00 88.88 189 GLY A N 1
ATOM 1472 C CA . GLY A 1 189 ? -25.474 1.719 14.934 1.00 88.88 189 GLY A CA 1
ATOM 1473 C C . GLY A 1 189 ? -25.273 0.196 14.951 1.00 88.88 189 GLY A C 1
ATOM 1474 O O . GLY A 1 189 ? -24.626 -0.325 15.856 1.00 88.88 189 GLY A O 1
ATOM 1475 N N . ASP A 1 190 ? -25.771 -0.486 13.917 1.00 87.56 190 ASP A N 1
ATOM 1476 C CA . ASP A 1 190 ? -25.575 -1.928 13.689 1.00 87.56 190 ASP A CA 1
ATOM 1477 C C . ASP A 1 190 ? -24.429 -2.233 12.699 1.00 87.56 190 ASP A C 1
ATOM 1479 O O . ASP A 1 190 ? -24.274 -3.367 12.240 1.00 87.56 190 ASP A O 1
ATOM 1483 N N . ILE A 1 191 ? -23.633 -1.222 12.336 1.00 88.75 191 ILE A N 1
ATOM 1484 C CA . ILE A 1 191 ? -22.558 -1.320 11.347 1.00 88.75 191 ILE A CA 1
ATOM 1485 C C . ILE A 1 191 ? -21.212 -1.433 12.061 1.00 88.75 191 ILE A C 1
ATOM 1487 O O . ILE A 1 191 ? -20.944 -0.750 13.052 1.00 88.75 191 ILE A O 1
ATOM 1491 N N . VAL A 1 192 ? -20.343 -2.288 11.523 1.00 89.69 192 VAL A N 1
ATOM 1492 C CA . VAL A 1 192 ? -18.922 -2.336 11.867 1.00 89.69 192 VAL A CA 1
ATOM 1493 C C . VAL A 1 192 ? -18.123 -2.239 10.578 1.00 89.69 192 VAL A C 1
ATOM 1495 O O . VAL A 1 192 ? -18.263 -3.092 9.704 1.00 89.69 192 VAL A O 1
ATOM 1498 N N . GLU A 1 193 ? -17.275 -1.223 10.475 1.00 89.88 193 GLU A N 1
ATOM 1499 C CA . GLU A 1 193 ? -16.390 -1.010 9.329 1.00 89.88 193 GLU A CA 1
ATOM 1500 C C . GLU A 1 193 ? -14.932 -0.955 9.777 1.00 89.88 193 GLU A C 1
ATOM 1502 O O . GLU A 1 193 ? -14.609 -0.481 10.867 1.00 89.88 193 GLU A O 1
ATOM 1507 N N . GLU A 1 194 ? -14.040 -1.455 8.925 1.00 90.69 194 GLU A N 1
ATOM 1508 C CA . GLU A 1 194 ? -12.600 -1.422 9.150 1.00 90.69 194 GLU A CA 1
ATOM 1509 C C . GLU A 1 194 ? -11.937 -0.503 8.132 1.00 90.69 194 GLU A C 1
ATOM 1511 O O . GLU A 1 194 ? -12.104 -0.655 6.923 1.00 90.69 194 GLU A O 1
ATOM 1516 N N . LEU A 1 195 ? -11.162 0.454 8.633 1.00 89.75 195 LEU A N 1
ATOM 1517 C CA . LEU A 1 195 ? -10.428 1.411 7.823 1.00 89.75 195 LEU A CA 1
ATOM 1518 C C . LEU A 1 195 ? -8.939 1.340 8.132 1.00 89.75 195 LEU A C 1
ATOM 1520 O O . LEU A 1 195 ? -8.521 1.210 9.282 1.00 89.75 195 LEU A O 1
ATOM 1524 N N . LYS A 1 196 ? -8.124 1.485 7.091 1.00 88.62 196 LYS A N 1
ATOM 1525 C CA . LYS A 1 196 ? -6.670 1.560 7.211 1.00 88.62 196 LYS A CA 1
ATOM 1526 C C . LYS A 1 196 ? -6.228 3.018 7.313 1.00 88.62 196 LYS A C 1
ATOM 1528 O O . LYS A 1 196 ? -6.533 3.823 6.435 1.00 88.62 196 LYS A O 1
ATOM 1533 N N . VAL A 1 197 ? -5.435 3.326 8.330 1.00 90.12 197 VAL A N 1
ATOM 1534 C CA . VAL A 1 197 ? -4.785 4.626 8.522 1.00 90.12 197 VAL A CA 1
ATOM 1535 C C . VAL A 1 197 ? -3.276 4.456 8.490 1.00 90.12 197 VAL A C 1
ATOM 1537 O O . VAL A 1 197 ? -2.739 3.484 9.021 1.00 90.12 197 VAL A O 1
ATOM 1540 N N . VAL A 1 198 ? -2.587 5.417 7.889 1.00 86.94 198 VAL A N 1
ATOM 1541 C CA . VAL A 1 198 ? -1.132 5.467 7.833 1.00 86.94 198 VAL A CA 1
ATOM 1542 C C . VAL A 1 198 ? -0.613 6.604 8.715 1.00 86.94 198 VAL A C 1
ATOM 1544 O O . VAL A 1 198 ? -1.093 7.734 8.618 1.00 86.94 198 VAL A O 1
ATOM 1547 N N . LYS A 1 199 ? 0.348 6.298 9.595 1.00 90.81 199 LYS A N 1
ATOM 1548 C CA . LYS A 1 199 ? 1.054 7.268 10.435 1.00 90.81 199 LYS A CA 1
ATOM 1549 C C . LYS A 1 199 ? 2.482 7.490 9.930 1.00 90.81 199 LYS A C 1
ATOM 1551 O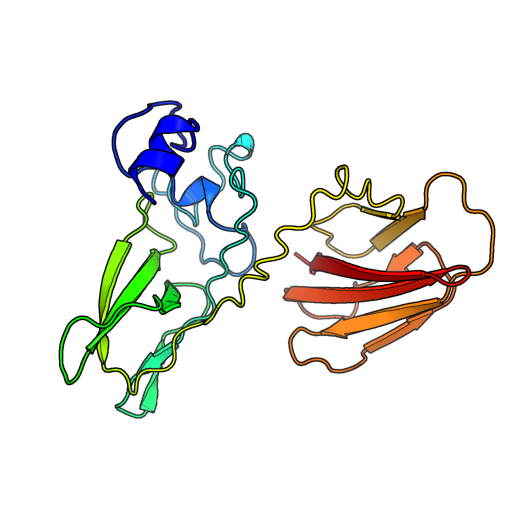 O . LYS A 1 199 ? 3.274 6.541 9.927 1.00 90.81 199 LYS A O 1
ATOM 1556 N N . ASP A 1 200 ? 2.784 8.739 9.593 1.00 84.75 200 ASP A N 1
ATOM 1557 C CA . ASP A 1 200 ? 4.093 9.235 9.155 1.00 84.75 200 ASP A CA 1
ATOM 1558 C C . ASP A 1 200 ? 4.987 9.756 10.282 1.00 84.75 200 ASP A C 1
ATOM 1560 O O . ASP A 1 200 ? 4.542 9.951 11.439 1.00 84.75 200 ASP A O 1
#

Radius of gyration: 18.77 Å; Cα contacts (8 Å, |Δi|>4): 438; chains: 1; bounding box: 44×41×45 Å

Sequence (200 aa):
LEIYLEANGYNYDGSTTGNKYAKAMTDTVLWYSDTGVGTIGNTDYPTYRNKSGFSGLPGGGRASSGNYYPTGVNGDWWSSTQYNTEDAWLRYLNYDNSNVGRGDDNKTDGHSVRCLNDFNASIPEHSSNISLFPNPTNDLITLDINGYNGSIQTQVYDLSGRLLKTTNNTTISLKDYAKGIYVFRVAYGDIVEELKVVKD

pLDDT: mean 90.06, std 11.23, range [41.5, 98.19]

Nearest PDB structures (foldseek):
  3jcc-assembly1_D  TM=6.018E-01  e=9.307E-03  Homo sapiens
  6tyb-assembly1_C  TM=5.677E-01  e=9.307E-03  Macaca mulatta
  1cid-assembly1_A  TM=4.475E-01  e=5.307E-03  Rattus norvegicus
  1cdu-assembly1_A  TM=4.228E-01  e=1.543E-02  Homo sapiens
  1b4r-assembly1_A  TM=6.041E-01  e=3.792E-01  Homo sapiens